Protein AF-X1C5A9-F1 (afdb_monomer_lite)

Foldseek 3Di:
DLLVQLVVLVVCLVVQCPDPDPVSNLVSLVSLVVSLVSLVVVCVVPVPPVSSVVSNVVSVVVPVVDDNDDPPPDPPPPPPDDDDDDDDDDDDDDDDDDDDDDDDDDDDDDPPDDDDPPPPPDQDAWDKDWPDWDWDADQVFTEIETEMATDDDDDPSNVVVVVVVVVVVQQPDADGPRDRHGLKYKYFYDNDPCLVPVVPSSGQKMWIHHNPDPDIDIDGNVVVVVCPPPDQDCDPNDGPVRLVVLVVQLVVQLVVLLVVLCVVCVPPVVSSVVSSVVSSVVSLVVSCVVVVHDSVSSD

Sequence (299 aa):
SLFNEAKTIYDQFKSDINSEDLNKKNKAIFSLYQAYDTLKKATKLNPEHKRANELFEKLSRLLETEPRPKRIEEPKTEKVAKEDVKKVEEQKVIKPKELIKTYTEPEGEKPTASPKPTVEQEKVMPEYSVLNEELYDAPVKTQVTLNVLVSGEISEPGLRALLNQLYSAVKARRGFKYHDSPTNIYIYAFTSKERAESGMGQWIAMLQKSYDDVKPTISINERQIAQLGAKPEEQFGLSEEKRKEIWKELVLIEDRAMEEALEQYPEEFEKQVEMERRLIDEYQNKLARKYELTREQLQ

Secondary structure (DSSP, 8-state):
-HHHHHHHHHHHHHHHTT-S-HHHHHHHHHHHHHHHHHHHHHHHH-TT-HHHHHHHHHHHHHHHHSPPPP------------------------PPPP---------------PPPP------PPPEEEEEEEEEEEETTEEEEEEEEEEESS--HHHHHHHHHHHHHHHHT----SS-SS-SEEEEEEESSHHHHHTSS---SEEEEE-TT-SS-EEEE-HHHHHHTTPPPP-BTTB-HHHHHHHHHHHHHHHHHHHHHHHHH-TT-HHHHHHHHHHHHHHHHHHHHHHTT--TGGG-

pLDDT: mean 82.81, std 19.65, range [34.59, 98.75]

Organism: NCBI:txid412755

Radius of gyration: 28.5 Å; chains: 1; bounding box: 48×67×88 Å

Structure (mmCIF, N/CA/C/O backbone):
data_AF-X1C5A9-F1
#
_entry.id   AF-X1C5A9-F1
#
loop_
_atom_site.group_PDB
_atom_site.id
_atom_site.type_symbol
_atom_site.label_atom_id
_atom_site.label_alt_id
_atom_site.label_comp_id
_atom_site.label_asym_id
_atom_site.label_entity_id
_atom_site.label_seq_id
_atom_site.pdbx_PDB_ins_code
_atom_site.Cartn_x
_atom_site.Cartn_y
_atom_site.Cartn_z
_atom_site.occupancy
_atom_site.B_iso_or_equiv
_atom_site.auth_seq_id
_atom_site.auth_comp_id
_atom_site.auth_asym_id
_atom_site.auth_atom_id
_atom_site.pdbx_PDB_model_num
ATOM 1 N N . SER A 1 1 ? 3.976 32.205 -11.518 1.00 80.69 1 SER A N 1
ATOM 2 C CA . SER A 1 1 ? 4.190 32.170 -10.060 1.00 80.69 1 SER A CA 1
ATOM 3 C C . SER A 1 1 ? 4.742 30.820 -9.609 1.00 80.69 1 SER A C 1
ATOM 5 O O . SER A 1 1 ? 5.921 30.759 -9.291 1.00 80.69 1 SER A O 1
ATOM 7 N N . LEU A 1 2 ? 3.974 29.727 -9.744 1.00 74.38 2 LEU A N 1
ATOM 8 C CA . LEU A 1 2 ? 4.323 28.367 -9.278 1.00 74.38 2 LEU A CA 1
ATOM 9 C C . LEU A 1 2 ? 5.711 27.849 -9.713 1.00 74.38 2 LEU A C 1
ATOM 11 O O . LEU A 1 2 ? 6.415 27.227 -8.929 1.00 74.38 2 LEU A O 1
ATOM 15 N N . PHE A 1 3 ? 6.146 28.135 -10.949 1.00 78.56 3 PHE A N 1
ATOM 16 C CA . PHE A 1 3 ? 7.489 27.751 -11.409 1.00 78.56 3 PHE A CA 1
ATOM 17 C C . PHE A 1 3 ? 8.613 28.414 -10.596 1.00 78.56 3 PHE A C 1
ATOM 19 O O . PHE A 1 3 ? 9.595 27.758 -10.262 1.00 78.56 3 PHE A O 1
ATOM 26 N N . ASN A 1 4 ? 8.482 29.706 -10.278 1.00 81.69 4 ASN A N 1
ATOM 27 C CA . ASN A 1 4 ? 9.504 30.427 -9.517 1.00 81.69 4 ASN A CA 1
ATOM 28 C C . ASN A 1 4 ? 9.545 29.940 -8.069 1.00 81.69 4 ASN A C 1
ATOM 30 O O . ASN A 1 4 ? 10.627 29.775 -7.525 1.00 81.69 4 ASN A O 1
ATOM 34 N N . GLU A 1 5 ? 8.384 29.655 -7.481 1.00 82.12 5 GLU A N 1
ATOM 35 C CA . GLU A 1 5 ? 8.266 29.070 -6.145 1.00 82.12 5 GLU A CA 1
ATOM 36 C C . GLU A 1 5 ? 8.958 27.702 -6.066 1.00 82.12 5 GLU A C 1
ATOM 38 O O . GLU A 1 5 ? 9.864 27.509 -5.258 1.00 82.12 5 GLU A O 1
ATOM 43 N N . ALA A 1 6 ? 8.628 26.784 -6.981 1.00 77.50 6 ALA A N 1
ATOM 44 C CA . ALA A 1 6 ? 9.249 25.464 -7.022 1.00 77.50 6 ALA A CA 1
ATOM 45 C C . ALA A 1 6 ? 10.759 25.526 -7.304 1.00 77.50 6 ALA A C 1
ATOM 47 O O . ALA A 1 6 ? 11.529 24.740 -6.752 1.00 77.50 6 ALA A O 1
ATOM 48 N N . LYS A 1 7 ? 11.205 26.482 -8.129 1.00 84.12 7 LYS A N 1
ATOM 49 C CA . LYS A 1 7 ? 12.631 26.723 -8.368 1.00 84.12 7 LYS A CA 1
ATOM 50 C C . LYS A 1 7 ? 13.341 27.207 -7.100 1.00 84.12 7 LYS A C 1
ATOM 52 O O . LYS A 1 7 ? 14.404 26.685 -6.788 1.00 84.12 7 LYS A O 1
ATOM 57 N N . THR A 1 8 ? 12.759 28.152 -6.363 1.00 88.94 8 THR A N 1
ATOM 58 C CA . THR A 1 8 ? 13.317 28.633 -5.088 1.00 88.94 8 THR A CA 1
ATOM 59 C C . THR A 1 8 ? 13.459 27.490 -4.087 1.00 88.94 8 THR A C 1
ATOM 61 O O . THR A 1 8 ? 14.515 27.340 -3.477 1.00 88.94 8 THR A O 1
ATOM 64 N N . ILE A 1 9 ? 12.437 26.637 -3.968 1.00 83.50 9 ILE A N 1
ATOM 65 C CA . ILE A 1 9 ? 12.486 25.465 -3.087 1.00 83.50 9 ILE A CA 1
ATOM 66 C C . ILE A 1 9 ? 13.590 24.490 -3.522 1.00 83.50 9 ILE A C 1
ATOM 68 O O . ILE A 1 9 ? 14.343 23.992 -2.688 1.00 83.50 9 ILE A O 1
ATOM 72 N N . TYR A 1 10 ? 13.725 24.244 -4.826 1.00 83.12 10 TYR A N 1
ATOM 73 C CA . TYR A 1 10 ? 14.773 23.382 -5.369 1.00 83.12 10 TYR A CA 1
ATOM 74 C C . TYR A 1 10 ? 16.189 23.923 -5.119 1.00 83.12 10 TYR A C 1
ATOM 76 O O . TYR A 1 10 ? 17.093 23.168 -4.753 1.00 83.12 10 TYR A O 1
ATOM 84 N N . ASP A 1 11 ? 16.394 25.227 -5.298 1.00 86.44 11 ASP A N 1
ATOM 85 C CA . ASP A 1 11 ? 17.685 25.867 -5.048 1.00 86.44 11 ASP A CA 1
ATOM 86 C C . ASP A 1 11 ? 18.029 25.836 -3.542 1.00 86.44 11 ASP A C 1
ATOM 88 O O . ASP A 1 11 ? 19.172 25.545 -3.184 1.00 86.44 11 ASP A O 1
ATOM 92 N N . GLN A 1 12 ? 17.036 26.010 -2.658 1.00 87.69 12 GLN A N 1
ATOM 93 C CA . GLN A 1 12 ? 17.204 25.848 -1.209 1.00 87.69 12 GLN A CA 1
ATOM 94 C C . GLN A 1 12 ? 17.544 24.399 -0.825 1.00 87.69 12 GLN A C 1
ATOM 96 O O . GLN A 1 12 ? 18.472 24.163 -0.051 1.00 87.69 12 GLN A O 1
ATOM 101 N N . PHE A 1 13 ? 16.854 23.416 -1.416 1.00 88.50 13 PHE A N 1
ATOM 102 C CA . PHE A 1 13 ? 17.126 21.993 -1.197 1.00 88.50 13 PHE A CA 1
ATOM 103 C C . PHE A 1 13 ? 18.589 21.636 -1.483 1.00 88.50 13 PHE A C 1
ATOM 105 O O . PHE A 1 13 ? 19.217 20.947 -0.684 1.00 88.50 13 PHE A O 1
ATOM 112 N N . LYS A 1 14 ? 19.167 22.142 -2.580 1.00 86.31 14 LYS A N 1
ATOM 113 C CA . LYS A 1 14 ? 20.576 21.881 -2.925 1.00 86.31 14 LYS A CA 1
ATOM 114 C C . LYS A 1 14 ? 21.566 22.368 -1.872 1.00 86.31 14 LYS A C 1
ATOM 116 O O . LYS A 1 14 ? 22.604 21.738 -1.682 1.00 86.31 14 LYS A O 1
ATOM 121 N N . SER A 1 15 ? 21.270 23.496 -1.231 1.00 87.81 15 SER A N 1
ATOM 122 C CA . SER A 1 15 ? 22.082 24.012 -0.128 1.00 87.81 15 SER A CA 1
ATOM 123 C C . SER A 1 15 ? 21.952 23.116 1.106 1.00 87.81 15 SER A C 1
ATOM 125 O O . SER A 1 15 ? 22.940 22.818 1.773 1.00 87.81 15 SER A O 1
ATOM 127 N N . ASP A 1 16 ? 20.738 22.654 1.397 1.00 87.69 16 ASP A N 1
ATOM 128 C CA . ASP A 1 16 ? 20.417 22.022 2.674 1.00 87.69 16 ASP A CA 1
ATOM 129 C C . ASP A 1 16 ? 20.619 20.499 2.700 1.00 87.69 16 ASP A C 1
ATOM 131 O O . ASP A 1 16 ? 20.862 19.946 3.770 1.00 87.69 16 ASP A O 1
ATOM 135 N N . ILE A 1 17 ? 20.596 19.815 1.551 1.00 86.06 17 ILE A N 1
ATOM 136 C CA . ILE A 1 17 ? 20.788 18.354 1.469 1.00 86.06 17 ILE A CA 1
ATOM 137 C C . ILE A 1 17 ? 22.190 17.904 1.912 1.00 86.06 17 ILE A C 1
ATOM 139 O O . ILE A 1 17 ? 22.358 16.782 2.388 1.00 86.06 17 ILE A O 1
ATOM 143 N N . ASN A 1 18 ? 23.178 18.799 1.801 1.00 83.62 18 ASN A N 1
ATOM 144 C CA . ASN A 1 18 ? 24.556 18.587 2.253 1.00 83.62 18 ASN A CA 1
ATOM 145 C C . ASN A 1 18 ? 24.774 18.999 3.718 1.00 83.62 18 ASN A C 1
ATOM 147 O O . ASN A 1 18 ? 25.909 19.011 4.190 1.00 83.62 18 ASN A O 1
ATOM 151 N N . SER A 1 19 ? 23.718 19.387 4.438 1.00 85.31 19 SER A N 1
ATOM 152 C CA . SER A 1 19 ? 23.832 19.715 5.854 1.00 85.31 19 SER A CA 1
ATOM 153 C C . SER A 1 19 ? 24.083 18.457 6.687 1.00 85.31 19 SER A C 1
ATOM 155 O O . SER A 1 19 ? 23.412 17.443 6.507 1.00 85.31 19 SER A O 1
ATOM 157 N N . GLU A 1 20 ? 25.014 18.546 7.642 1.00 86.06 20 GLU A N 1
ATOM 158 C CA . GLU A 1 20 ? 25.218 17.513 8.670 1.00 86.06 20 GLU A CA 1
ATOM 159 C C . GLU A 1 20 ? 24.044 17.438 9.667 1.00 86.06 20 GLU A C 1
ATOM 161 O O . GLU A 1 20 ? 23.873 16.435 10.358 1.00 86.06 20 GLU A O 1
ATOM 166 N N . ASP A 1 21 ? 23.202 18.476 9.722 1.00 89.25 21 ASP A N 1
ATOM 167 C CA . ASP A 1 21 ? 21.993 18.496 10.539 1.00 89.25 21 ASP A CA 1
ATOM 168 C C . ASP A 1 21 ? 20.883 17.665 9.873 1.00 89.25 21 ASP A C 1
ATOM 170 O O . ASP A 1 21 ? 20.285 18.054 8.863 1.00 89.25 21 ASP A O 1
ATOM 174 N N . LEU A 1 22 ? 20.578 16.516 10.480 1.00 74.88 22 LEU A N 1
ATOM 175 C CA . LEU A 1 22 ? 19.562 15.583 10.001 1.00 74.88 22 LEU A CA 1
ATOM 176 C C . LEU A 1 22 ? 18.154 16.202 9.946 1.00 74.88 22 LEU A C 1
ATOM 178 O O . LEU A 1 22 ? 17.387 15.882 9.036 1.00 74.88 22 LEU A O 1
ATOM 182 N N . ASN A 1 23 ? 17.805 17.111 10.862 1.00 75.88 23 ASN A N 1
ATOM 183 C CA . ASN A 1 23 ? 16.512 17.801 10.829 1.00 75.88 23 ASN A CA 1
ATOM 184 C C . ASN A 1 23 ? 16.441 18.752 9.637 1.00 75.88 23 ASN A C 1
ATOM 186 O O . ASN A 1 23 ? 15.428 18.801 8.935 1.00 75.88 23 ASN A O 1
ATOM 190 N N . LYS A 1 24 ? 17.538 19.465 9.369 1.00 82.12 24 LYS A N 1
ATOM 191 C CA . LYS A 1 24 ? 17.650 20.346 8.207 1.00 82.12 24 LYS A CA 1
ATOM 192 C C . LYS A 1 24 ? 17.570 19.554 6.899 1.00 82.12 24 LYS A C 1
ATOM 194 O O . LYS A 1 24 ? 16.835 19.950 5.994 1.00 82.12 24 LYS A O 1
ATOM 199 N N . LYS A 1 25 ? 18.226 18.390 6.842 1.00 79.31 25 LYS A N 1
ATOM 200 C CA . LYS A 1 25 ? 18.154 17.456 5.711 1.00 79.31 25 LYS A CA 1
ATOM 201 C C . LYS A 1 25 ? 16.730 16.932 5.481 1.00 79.31 25 LYS A C 1
ATOM 203 O O . LYS A 1 25 ? 16.223 17.005 4.365 1.00 79.31 25 LYS A O 1
ATOM 208 N N . ASN A 1 26 ? 16.050 16.469 6.531 1.00 74.69 26 ASN A N 1
ATOM 209 C CA . ASN A 1 26 ? 14.673 15.970 6.438 1.00 74.69 26 ASN A CA 1
ATOM 210 C C . ASN A 1 26 ? 13.689 17.066 6.007 1.00 74.69 26 ASN A C 1
ATOM 212 O O . ASN A 1 26 ? 12.829 16.823 5.158 1.00 74.69 26 ASN A O 1
ATOM 216 N N . LYS A 1 27 ? 13.845 18.287 6.535 1.00 83.50 27 LYS A N 1
ATOM 217 C CA . LYS A 1 27 ? 13.054 19.451 6.120 1.00 83.50 27 LYS A CA 1
ATOM 218 C C . LYS A 1 27 ? 13.276 19.777 4.643 1.00 83.50 27 LYS A C 1
ATOM 220 O O . LYS A 1 27 ? 12.311 20.032 3.932 1.00 83.50 27 LYS A O 1
ATOM 225 N N . ALA A 1 28 ? 14.519 19.712 4.166 1.00 81.38 28 ALA A N 1
ATOM 226 C CA . ALA A 1 28 ? 14.837 19.920 2.757 1.00 81.38 28 ALA A CA 1
ATOM 227 C C . ALA A 1 28 ? 14.149 18.879 1.860 1.00 81.38 28 ALA A C 1
ATOM 229 O O . ALA A 1 28 ? 13.527 19.248 0.865 1.00 81.38 28 ALA A O 1
ATOM 230 N N . ILE A 1 29 ? 14.206 17.594 2.232 1.00 77.12 29 ILE A N 1
ATOM 231 C CA . ILE A 1 29 ? 13.535 16.516 1.493 1.00 77.12 29 ILE A CA 1
ATOM 232 C C . ILE A 1 29 ? 12.020 16.758 1.449 1.00 77.12 29 ILE A C 1
ATOM 234 O O . ILE A 1 29 ? 11.421 16.653 0.383 1.00 77.12 29 ILE A O 1
ATOM 238 N N . PHE A 1 30 ? 11.394 17.137 2.565 1.00 81.56 30 PHE A N 1
ATOM 239 C CA . PHE A 1 30 ? 9.961 17.447 2.591 1.00 81.56 30 PHE A CA 1
ATOM 240 C C . PHE A 1 30 ? 9.595 18.608 1.653 1.00 81.56 30 PHE A C 1
ATOM 242 O O . PHE A 1 30 ? 8.674 18.484 0.845 1.00 81.56 30 PHE A O 1
ATOM 249 N N . SER A 1 31 ? 10.367 19.698 1.679 1.00 81.94 31 SER A N 1
ATOM 250 C CA . SER A 1 31 ? 10.186 20.819 0.752 1.00 81.94 31 SER A CA 1
ATOM 251 C C . SER A 1 31 ? 10.341 20.381 -0.713 1.00 81.94 31 SER A C 1
ATOM 253 O O . SER A 1 31 ? 9.607 20.849 -1.582 1.00 81.94 31 SER A O 1
ATOM 255 N N . LEU A 1 32 ? 11.241 19.435 -1.006 1.00 81.75 32 LEU A N 1
ATOM 256 C CA . LEU A 1 32 ? 11.409 18.879 -2.352 1.00 81.75 32 LEU A CA 1
ATOM 257 C C . LEU A 1 32 ? 10.132 18.188 -2.859 1.00 81.75 32 LEU A C 1
ATOM 259 O O . LEU A 1 32 ? 9.745 18.395 -4.011 1.00 81.75 32 LEU A O 1
ATOM 263 N N . TYR A 1 33 ? 9.454 17.416 -2.001 1.00 79.75 33 TYR A N 1
ATOM 264 C CA . TYR A 1 33 ? 8.162 16.798 -2.324 1.00 79.75 33 TYR A CA 1
ATOM 265 C C . TYR A 1 33 ? 7.076 17.854 -2.585 1.00 79.75 33 TYR A C 1
ATOM 267 O O . TYR A 1 33 ? 6.339 17.741 -3.563 1.00 79.75 33 TYR A O 1
ATOM 275 N N . GLN A 1 34 ? 7.027 18.931 -1.795 1.00 81.50 34 GLN A N 1
ATOM 276 C CA . GLN A 1 34 ? 6.091 20.037 -2.036 1.00 81.50 34 GLN A CA 1
ATOM 277 C C . GLN A 1 34 ? 6.348 20.726 -3.386 1.00 81.50 34 GLN A C 1
ATOM 279 O O . GLN A 1 34 ? 5.416 20.970 -4.151 1.00 81.50 34 GLN A O 1
ATOM 284 N N . ALA A 1 35 ? 7.614 20.994 -3.723 1.00 80.06 35 ALA A N 1
ATOM 285 C CA . ALA A 1 35 ? 7.981 21.571 -5.016 1.00 80.06 35 ALA A CA 1
ATOM 286 C C . ALA A 1 35 ? 7.592 20.657 -6.186 1.00 80.06 35 ALA A C 1
ATOM 288 O O . ALA A 1 35 ? 7.125 21.142 -7.220 1.00 80.06 35 ALA A O 1
ATOM 289 N N . TYR A 1 36 ? 7.759 19.344 -6.013 1.00 82.06 36 TYR A N 1
ATOM 290 C CA . TYR A 1 36 ? 7.346 18.343 -6.988 1.00 82.06 36 TYR A CA 1
ATOM 291 C C . TYR A 1 36 ? 5.833 18.374 -7.233 1.00 82.06 36 TYR A C 1
ATOM 293 O O . TYR A 1 36 ? 5.411 18.470 -8.387 1.00 82.06 36 TYR A O 1
ATOM 301 N N . ASP A 1 37 ? 5.015 18.375 -6.178 1.00 80.12 37 ASP A N 1
ATOM 302 C CA . ASP A 1 37 ? 3.554 18.427 -6.302 1.00 80.12 37 ASP A CA 1
ATOM 303 C C . ASP A 1 37 ? 3.072 19.743 -6.925 1.00 80.12 37 ASP A C 1
ATOM 305 O O . ASP A 1 37 ? 2.191 19.747 -7.794 1.00 80.12 37 ASP A O 1
ATOM 309 N N . THR A 1 38 ? 3.694 20.863 -6.553 1.00 81.31 38 THR A N 1
ATOM 310 C CA . THR A 1 38 ? 3.426 22.175 -7.153 1.00 81.31 38 THR A CA 1
ATOM 311 C C . THR A 1 38 ? 3.750 22.190 -8.648 1.00 81.31 38 THR A C 1
ATOM 313 O O . THR A 1 38 ? 2.946 22.671 -9.455 1.00 81.31 38 THR A O 1
ATOM 316 N N . LEU A 1 39 ? 4.884 21.613 -9.059 1.00 78.25 39 LEU A N 1
ATOM 317 C CA . LEU A 1 39 ? 5.242 21.499 -10.475 1.00 78.25 39 LEU A CA 1
ATOM 318 C C . LEU A 1 39 ? 4.332 20.540 -11.227 1.00 78.25 39 LEU A C 1
ATOM 320 O O . LEU A 1 39 ? 3.930 20.869 -12.336 1.00 78.25 39 LEU A O 1
ATOM 324 N N . LYS A 1 40 ? 3.942 19.414 -10.626 1.00 80.88 40 LYS A N 1
ATOM 325 C CA . LYS A 1 40 ? 2.986 18.466 -11.211 1.00 80.88 40 LYS A CA 1
ATOM 326 C C . LYS A 1 40 ? 1.651 19.140 -11.537 1.00 80.88 40 LYS A C 1
ATOM 328 O O . LYS A 1 40 ? 1.080 18.920 -12.604 1.00 80.88 40 LYS A O 1
ATOM 333 N N . LYS A 1 41 ? 1.154 19.993 -10.633 1.00 79.12 41 LYS A N 1
ATOM 334 C CA . LYS A 1 41 ? -0.043 20.813 -10.877 1.00 79.12 41 LYS A CA 1
ATOM 335 C C . LYS A 1 41 ? 0.198 21.816 -12.011 1.00 79.12 41 LYS A C 1
ATOM 337 O O . LYS A 1 41 ? -0.640 21.944 -12.900 1.00 79.12 41 LYS A O 1
ATOM 342 N N . ALA A 1 42 ? 1.350 22.488 -12.019 1.00 74.94 42 ALA A N 1
ATOM 343 C CA . ALA A 1 42 ? 1.686 23.482 -13.038 1.00 74.94 42 ALA A CA 1
ATOM 344 C C . ALA A 1 42 ? 1.850 22.885 -14.451 1.00 74.94 42 ALA A C 1
ATOM 346 O O . ALA A 1 42 ? 1.351 23.469 -15.411 1.00 74.94 42 ALA A O 1
ATOM 347 N N . THR A 1 43 ? 2.499 21.726 -14.595 1.00 77.56 43 THR A N 1
ATOM 348 C CA . THR A 1 43 ? 2.690 21.049 -15.892 1.00 77.56 43 THR A CA 1
ATOM 349 C C . THR A 1 43 ? 1.383 20.478 -16.433 1.00 77.56 43 THR A C 1
ATOM 351 O O . THR A 1 43 ? 1.161 20.507 -17.640 1.00 77.56 43 THR A O 1
ATOM 354 N N . LYS A 1 44 ? 0.459 20.057 -15.556 1.00 81.31 44 LYS A N 1
ATOM 355 C CA . LYS A 1 44 ? -0.911 19.694 -15.952 1.00 81.31 44 LYS A CA 1
ATOM 356 C C . LYS A 1 44 ? -1.689 20.887 -16.521 1.00 81.31 44 LYS A C 1
ATOM 358 O O . LYS A 1 44 ? -2.473 20.711 -17.447 1.00 81.31 44 LYS A O 1
ATOM 363 N N . LEU A 1 45 ? -1.483 22.087 -15.974 1.00 75.94 45 LEU A N 1
ATOM 364 C CA . LEU A 1 45 ? -2.145 23.315 -16.432 1.00 75.94 45 LEU A CA 1
ATOM 365 C C . LEU A 1 45 ? -1.521 23.890 -17.711 1.00 75.94 45 LEU A C 1
ATOM 367 O O . LEU A 1 45 ? -2.222 24.521 -18.497 1.00 75.94 45 LEU A O 1
ATOM 371 N N . ASN A 1 46 ? -0.217 23.695 -17.923 1.00 81.94 46 ASN A N 1
ATOM 372 C CA . ASN A 1 46 ? 0.481 24.154 -19.121 1.00 81.94 46 ASN A CA 1
ATOM 373 C C . ASN A 1 46 ? 1.570 23.154 -19.562 1.00 81.94 46 ASN A C 1
ATOM 375 O O . ASN A 1 46 ? 2.742 23.320 -19.200 1.00 81.94 46 ASN A O 1
ATOM 379 N N . PRO A 1 47 ? 1.200 22.139 -20.365 1.00 82.75 47 PRO A N 1
ATOM 380 C CA . PRO A 1 47 ? 2.120 21.091 -20.813 1.00 82.75 47 PRO A CA 1
ATOM 381 C C . PRO A 1 47 ? 3.277 21.602 -21.681 1.00 82.75 47 PRO A C 1
ATOM 383 O O . PRO A 1 47 ? 4.345 20.997 -21.692 1.00 82.75 47 PRO A O 1
ATOM 386 N N . GLU A 1 48 ? 3.106 22.735 -22.366 1.00 86.81 48 GLU A N 1
ATOM 387 C CA . GLU A 1 48 ? 4.116 23.328 -23.258 1.00 86.81 48 GLU A CA 1
ATOM 388 C C . GLU A 1 48 ? 5.180 24.145 -22.504 1.00 86.81 48 GLU A C 1
ATOM 390 O O . GLU A 1 48 ? 6.133 24.666 -23.092 1.00 86.81 48 GLU A O 1
ATOM 395 N N . HIS A 1 49 ? 5.063 24.274 -21.177 1.00 84.06 49 HIS A N 1
ATOM 396 C CA . HIS A 1 49 ? 6.002 25.052 -20.378 1.00 84.06 49 HIS A CA 1
ATOM 397 C C . HIS A 1 49 ? 7.334 24.303 -20.177 1.00 84.06 49 HIS A C 1
ATOM 399 O O . HIS A 1 49 ? 7.639 23.791 -19.096 1.00 84.06 49 HIS A O 1
ATOM 405 N N . LYS A 1 50 ? 8.184 24.307 -21.213 1.00 84.69 50 LYS A N 1
ATOM 406 C CA . LYS A 1 50 ? 9.465 23.577 -21.308 1.00 84.69 50 LYS A CA 1
ATOM 407 C C . LYS A 1 50 ? 10.316 23.604 -20.031 1.00 84.69 50 LYS A C 1
ATOM 409 O O . LYS A 1 50 ? 10.763 22.563 -19.564 1.00 84.69 50 LYS A O 1
ATOM 414 N N . ARG A 1 51 ? 10.491 24.779 -19.413 1.00 80.62 51 ARG A N 1
ATOM 415 C CA . ARG A 1 51 ? 11.294 24.928 -18.181 1.00 80.62 51 ARG A CA 1
ATOM 416 C C . ARG A 1 51 ? 10.692 24.212 -16.967 1.00 80.62 51 ARG A C 1
ATOM 418 O O . ARG A 1 51 ? 11.438 23.749 -16.113 1.00 80.62 51 ARG A O 1
ATOM 425 N N . ALA A 1 52 ? 9.364 24.138 -16.880 1.00 73.56 52 ALA A N 1
ATOM 426 C CA . ALA A 1 52 ? 8.676 23.465 -15.779 1.00 73.56 52 ALA A CA 1
ATOM 427 C C . ALA A 1 52 ? 8.788 21.947 -15.936 1.00 73.56 52 ALA A C 1
ATOM 429 O O . ALA A 1 52 ? 9.099 21.271 -14.962 1.00 73.56 52 ALA A O 1
ATOM 430 N N . ASN A 1 53 ? 8.656 21.439 -17.165 1.00 76.19 53 ASN A N 1
ATOM 431 C CA . ASN A 1 53 ? 8.874 20.025 -17.474 1.00 76.19 53 ASN A CA 1
ATOM 432 C C . ASN A 1 53 ? 10.319 19.598 -17.182 1.00 76.19 53 ASN A C 1
ATOM 434 O O . ASN A 1 53 ? 10.542 18.594 -16.518 1.00 76.19 53 ASN A O 1
ATOM 438 N N . GLU A 1 54 ? 11.312 20.392 -17.596 1.00 84.94 54 GLU A N 1
ATOM 439 C CA . GLU A 1 54 ? 12.723 20.111 -17.291 1.00 84.94 54 GLU A CA 1
ATOM 440 C C . GLU A 1 54 ? 13.007 20.077 -15.780 1.00 84.94 54 GLU A C 1
ATOM 442 O O . GLU A 1 54 ? 13.801 19.257 -15.317 1.00 84.94 54 GLU A O 1
ATOM 447 N N . LEU A 1 55 ? 12.385 20.970 -15.001 1.00 80.06 55 LEU A N 1
ATOM 448 C CA . LEU A 1 55 ? 12.532 20.986 -13.545 1.00 80.06 55 LEU A CA 1
ATOM 449 C C . LEU A 1 55 ? 11.801 19.802 -12.892 1.00 80.06 55 LEU A C 1
ATOM 451 O O . LEU A 1 55 ? 12.358 19.172 -11.999 1.00 80.06 55 LEU A O 1
ATOM 455 N N . PHE A 1 56 ? 10.607 19.458 -13.374 1.00 77.75 56 PHE A N 1
ATOM 456 C CA . PHE A 1 56 ? 9.832 18.303 -12.920 1.00 77.75 56 PHE A CA 1
ATOM 457 C C . PHE A 1 56 ? 10.579 16.978 -13.139 1.00 77.75 56 PHE A C 1
ATOM 459 O O . PHE A 1 56 ? 10.673 16.165 -12.222 1.00 77.75 56 PHE A O 1
ATOM 466 N N . GLU A 1 57 ? 11.190 16.784 -14.309 1.00 82.44 57 GLU A N 1
ATOM 467 C CA . GLU A 1 57 ? 12.021 15.608 -14.605 1.00 82.44 57 GLU A CA 1
ATOM 468 C C . GLU A 1 57 ? 13.247 15.520 -13.684 1.00 82.44 57 GLU A C 1
ATOM 470 O O . GLU A 1 57 ? 13.581 14.450 -13.174 1.00 82.44 57 GLU A O 1
ATOM 475 N N . LYS A 1 58 ? 13.906 16.654 -13.408 1.00 83.69 58 LYS A N 1
ATOM 476 C CA . LYS A 1 58 ? 15.035 16.702 -12.463 1.00 83.69 58 LYS A CA 1
ATOM 477 C C . LYS A 1 58 ? 14.612 16.323 -11.046 1.00 83.69 58 LYS A C 1
ATOM 479 O O . LYS A 1 58 ? 15.318 15.554 -10.399 1.00 83.69 58 LYS A O 1
ATOM 484 N N . LEU A 1 59 ? 13.475 16.842 -10.580 1.00 78.12 59 LEU A N 1
ATOM 485 C CA . LEU A 1 59 ? 12.928 16.504 -9.266 1.00 78.12 59 LEU A CA 1
ATOM 486 C C . LEU A 1 59 ? 12.514 15.036 -9.182 1.00 78.12 59 LEU A C 1
ATOM 488 O O . LEU A 1 59 ? 12.830 14.389 -8.192 1.00 78.12 59 LEU A O 1
ATOM 492 N N . SER A 1 60 ? 11.879 14.499 -10.227 1.00 78.25 60 SER A N 1
ATOM 493 C CA . SER A 1 60 ? 11.484 13.085 -10.293 1.00 78.25 60 SER A CA 1
ATOM 494 C C . SER A 1 60 ? 12.683 12.167 -10.053 1.00 78.25 60 SER A C 1
ATOM 496 O O . SER A 1 60 ? 12.638 11.319 -9.170 1.00 78.25 60 SER A O 1
ATOM 498 N N . ARG A 1 61 ? 13.795 12.407 -10.762 1.00 84.25 61 ARG A N 1
ATOM 499 C CA . ARG A 1 61 ? 15.030 11.618 -10.611 1.00 84.25 61 ARG A CA 1
ATOM 500 C C . ARG A 1 61 ? 15.657 11.739 -9.223 1.00 84.25 61 ARG A C 1
ATOM 502 O O . ARG A 1 61 ? 16.183 10.761 -8.711 1.00 84.25 61 ARG A O 1
ATOM 509 N N . LEU A 1 62 ? 15.612 12.925 -8.614 1.00 80.81 62 LEU A N 1
ATOM 510 C CA . LEU A 1 62 ? 16.120 13.125 -7.251 1.00 80.81 62 LEU A CA 1
ATOM 511 C C . LEU A 1 62 ? 15.283 12.374 -6.211 1.00 80.81 62 LEU A C 1
ATOM 513 O O . LEU A 1 62 ? 15.833 11.783 -5.286 1.00 80.81 62 LEU A O 1
ATOM 517 N N . LEU A 1 63 ? 13.960 12.365 -6.375 1.00 80.38 63 LEU A N 1
ATOM 518 C CA . LEU A 1 63 ? 13.050 11.655 -5.478 1.00 80.38 63 LEU A CA 1
ATOM 519 C C . LEU A 1 63 ? 13.126 10.129 -5.630 1.00 80.38 63 LEU A C 1
ATOM 521 O O . LEU A 1 63 ? 12.784 9.418 -4.693 1.00 80.38 63 LEU A O 1
ATOM 525 N N . GLU A 1 64 ? 13.592 9.617 -6.771 1.00 80.81 64 GLU A N 1
ATOM 526 C CA . GLU A 1 64 ? 13.878 8.186 -6.948 1.00 80.81 64 GLU A CA 1
ATOM 527 C C . GLU A 1 64 ? 15.100 7.728 -6.138 1.00 80.81 64 GLU A C 1
ATOM 529 O O . GLU A 1 64 ? 15.153 6.574 -5.713 1.00 80.81 64 GLU A O 1
ATOM 534 N N . THR A 1 65 ? 16.072 8.617 -5.903 1.00 80.12 65 THR A N 1
ATOM 535 C CA . THR A 1 65 ? 17.297 8.301 -5.149 1.00 80.12 65 THR A CA 1
ATOM 536 C C . THR A 1 65 ? 17.185 8.556 -3.648 1.00 80.12 65 THR A C 1
ATOM 538 O O . THR A 1 65 ? 17.949 7.981 -2.876 1.00 80.12 65 THR A O 1
ATOM 541 N N . GLU A 1 66 ? 16.246 9.404 -3.221 1.00 76.00 66 GLU A N 1
ATOM 542 C CA . GLU A 1 66 ? 16.087 9.789 -1.817 1.00 76.00 66 GLU A CA 1
ATOM 543 C C . GLU A 1 66 ? 14.925 9.024 -1.159 1.00 76.00 66 GLU A C 1
ATOM 545 O O . GLU A 1 66 ? 13.792 9.066 -1.652 1.00 76.00 66 GLU A O 1
ATOM 550 N N . PRO A 1 67 ? 15.147 8.338 -0.021 1.00 69.88 67 PRO A N 1
ATOM 551 C CA . PRO A 1 67 ? 14.070 7.651 0.677 1.00 69.88 67 PRO A CA 1
ATOM 552 C C . PRO A 1 67 ? 13.002 8.657 1.118 1.00 69.88 67 PRO A C 1
ATOM 554 O O . PRO A 1 67 ? 13.316 9.723 1.653 1.00 69.88 67 PRO A O 1
ATOM 557 N N . ARG A 1 68 ? 11.720 8.306 0.931 1.00 68.75 68 ARG A N 1
ATOM 558 C CA . ARG A 1 68 ? 10.611 9.102 1.478 1.00 68.75 68 ARG A CA 1
ATOM 559 C C . ARG A 1 68 ? 10.851 9.313 2.974 1.00 68.75 68 ARG A C 1
ATOM 561 O O . ARG A 1 68 ? 11.042 8.319 3.685 1.00 68.75 68 ARG A O 1
ATOM 568 N N . PRO A 1 69 ? 10.837 10.565 3.464 1.00 60.44 69 PRO A N 1
ATOM 569 C CA . PRO A 1 69 ? 11.014 10.811 4.878 1.00 60.44 69 PRO A CA 1
ATOM 570 C C . PRO A 1 69 ? 9.874 10.100 5.604 1.00 60.44 69 PRO A C 1
ATOM 572 O O . PRO A 1 69 ? 8.698 10.281 5.280 1.00 60.44 69 PRO A O 1
ATOM 575 N N . LYS A 1 70 ? 10.223 9.240 6.565 1.00 53.97 70 LYS A N 1
ATOM 576 C CA . LYS A 1 70 ? 9.227 8.714 7.498 1.00 53.97 70 LYS A CA 1
ATOM 577 C C . LYS A 1 70 ? 8.643 9.922 8.219 1.00 53.97 70 LYS A C 1
ATOM 579 O O . LYS A 1 70 ? 9.412 10.785 8.641 1.00 53.97 70 LYS A O 1
ATOM 584 N N . ARG A 1 71 ? 7.312 9.999 8.317 1.00 49.28 71 ARG A N 1
ATOM 585 C CA . ARG A 1 71 ? 6.619 11.049 9.075 1.00 49.28 71 ARG A CA 1
ATOM 586 C C . ARG A 1 71 ? 7.294 11.135 10.443 1.00 49.28 71 ARG A C 1
ATOM 588 O O . ARG A 1 71 ? 7.242 10.175 11.206 1.00 49.28 71 ARG A O 1
ATOM 595 N N . ILE A 1 72 ? 8.012 12.228 10.691 1.00 47.84 72 ILE A N 1
ATOM 596 C CA . ILE A 1 72 ? 8.627 12.470 11.990 1.00 47.84 72 ILE A CA 1
ATOM 597 C C . ILE A 1 72 ? 7.446 12.788 12.893 1.00 47.84 72 ILE A C 1
ATOM 599 O O . ILE A 1 72 ? 6.808 13.826 12.726 1.00 47.84 72 ILE A O 1
ATOM 603 N N . GLU A 1 73 ? 7.088 11.855 13.770 1.00 42.53 73 GLU A N 1
ATOM 604 C CA . GLU A 1 73 ? 6.197 12.175 14.875 1.00 42.53 73 GLU A CA 1
ATOM 605 C C . GLU A 1 73 ? 6.899 13.267 15.676 1.00 42.53 73 GLU A C 1
ATOM 607 O O . GLU A 1 73 ? 7.975 13.044 16.235 1.00 42.53 73 GLU A O 1
ATOM 612 N N . GLU A 1 74 ? 6.351 14.482 15.637 1.00 42.19 74 GLU A N 1
ATOM 613 C CA . GLU A 1 74 ? 6.866 15.573 16.450 1.00 42.19 74 GLU A CA 1
ATOM 614 C C . GLU A 1 74 ? 6.929 15.085 17.902 1.00 42.19 74 GLU A C 1
ATOM 616 O O . GLU A 1 74 ? 5.964 14.469 18.375 1.00 42.19 74 GLU A O 1
ATOM 621 N N . PRO A 1 75 ? 8.048 15.311 18.615 1.00 37.06 75 PRO A N 1
ATOM 622 C CA . PRO A 1 75 ? 8.134 14.937 20.013 1.00 37.06 75 PRO A CA 1
ATOM 623 C C . PRO A 1 75 ? 6.964 15.599 20.732 1.00 37.06 75 PRO A C 1
ATOM 625 O O . PRO A 1 75 ? 6.854 16.827 20.744 1.00 37.06 75 PRO A O 1
ATOM 628 N N . LYS A 1 76 ? 6.064 14.773 21.284 1.00 38.06 76 LYS A N 1
ATOM 629 C CA . LYS A 1 76 ? 4.955 15.237 22.116 1.00 38.06 76 LYS A CA 1
ATOM 630 C C . LYS A 1 76 ? 5.572 16.146 23.168 1.00 38.06 76 LYS A C 1
ATOM 632 O O . LYS A 1 76 ? 6.332 15.683 24.014 1.00 38.06 76 LYS A O 1
ATOM 637 N N . THR A 1 77 ? 5.308 17.444 23.066 1.00 36.41 77 THR A N 1
ATOM 638 C CA . THR A 1 77 ? 5.758 18.408 24.059 1.00 36.41 77 THR A CA 1
ATOM 639 C C . THR A 1 77 ? 5.044 18.055 25.352 1.00 36.41 77 THR A C 1
ATOM 641 O O . THR A 1 77 ? 3.848 18.291 25.520 1.00 36.41 77 THR A O 1
ATOM 644 N N . GLU A 1 78 ? 5.779 17.398 26.242 1.00 36.72 78 GLU A N 1
ATOM 645 C CA . GLU A 1 78 ? 5.357 17.115 27.599 1.00 36.72 78 GLU A CA 1
ATOM 646 C C . GLU A 1 78 ? 5.112 18.474 28.260 1.00 36.72 78 GLU A C 1
ATOM 648 O O . GLU A 1 78 ? 6.036 19.247 28.527 1.00 36.72 78 GLU A O 1
ATOM 653 N N . LYS A 1 79 ? 3.833 18.838 28.410 1.00 40.72 79 LYS A N 1
ATOM 654 C CA . LYS A 1 79 ? 3.433 20.040 29.137 1.00 40.72 79 LYS A CA 1
ATOM 655 C C . LYS A 1 79 ? 3.913 19.871 30.574 1.00 40.72 79 LYS A C 1
ATOM 657 O O . LYS A 1 79 ? 3.262 19.203 31.370 1.00 40.72 79 LYS A O 1
ATOM 662 N N . VAL A 1 80 ? 5.044 20.490 30.901 1.00 37.69 80 VAL A N 1
ATOM 663 C CA . VAL A 1 80 ? 5.507 20.652 32.279 1.00 37.69 80 VAL A CA 1
ATOM 664 C C . VAL A 1 80 ? 4.485 21.529 32.997 1.00 37.69 80 VAL A C 1
ATOM 666 O O . VAL A 1 80 ? 4.472 22.754 32.852 1.00 37.69 80 VAL A O 1
ATOM 669 N N . ALA A 1 81 ? 3.590 20.885 33.743 1.00 37.69 81 ALA A N 1
ATOM 670 C CA . ALA A 1 81 ? 2.735 21.545 34.707 1.00 37.69 81 ALA A CA 1
ATOM 671 C C . ALA A 1 81 ? 3.629 22.137 35.804 1.00 37.69 81 ALA A C 1
ATOM 673 O O . ALA A 1 81 ? 4.326 21.421 36.522 1.00 37.69 81 ALA A O 1
ATOM 674 N N . LYS A 1 82 ? 3.638 23.466 35.909 1.00 39.25 82 LYS A N 1
ATOM 675 C CA . LYS A 1 82 ? 4.108 24.148 37.113 1.00 39.25 82 LYS A CA 1
ATOM 676 C C . LYS A 1 82 ? 2.987 24.032 38.141 1.00 39.25 82 LYS A C 1
ATOM 678 O O . LYS A 1 82 ? 1.994 24.741 38.021 1.00 39.25 82 LYS A O 1
ATOM 683 N N . GLU A 1 83 ? 3.138 23.125 39.100 1.00 40.62 83 GLU A N 1
ATOM 684 C CA . GLU A 1 83 ? 2.302 23.093 40.298 1.00 40.62 83 GLU A CA 1
ATOM 685 C C . GLU A 1 83 ? 2.968 23.858 41.441 1.00 40.62 83 GLU A C 1
ATOM 687 O O . GLU A 1 83 ? 4.166 23.737 41.714 1.00 40.62 83 GLU A O 1
ATOM 692 N N . ASP A 1 84 ? 2.140 24.682 42.074 1.00 40.88 84 ASP A N 1
ATOM 693 C CA . ASP A 1 84 ? 2.455 25.545 43.193 1.00 40.88 84 ASP A CA 1
ATOM 694 C C . ASP A 1 84 ? 2.806 24.752 44.455 1.00 40.88 84 ASP A C 1
ATOM 696 O O . ASP A 1 84 ? 2.091 23.864 44.919 1.00 40.88 84 ASP A O 1
ATOM 700 N N . VAL A 1 85 ? 3.910 25.157 45.074 1.00 43.81 85 VAL A N 1
ATOM 701 C CA . VAL A 1 85 ? 4.347 24.696 46.388 1.00 43.81 85 VAL A CA 1
ATOM 702 C C . VAL A 1 85 ? 3.449 25.302 47.469 1.00 43.81 85 VAL A C 1
ATOM 704 O O . VAL A 1 85 ? 3.522 26.506 47.725 1.00 43.81 85 VAL A O 1
ATOM 707 N N . LYS A 1 86 ? 2.692 24.471 48.201 1.00 41.62 86 LYS A N 1
ATOM 708 C CA . LYS A 1 86 ? 2.292 24.782 49.587 1.00 41.62 86 LYS A CA 1
ATOM 709 C C . LYS A 1 86 ? 1.970 23.547 50.449 1.00 41.62 86 LYS A C 1
ATOM 711 O O . LYS A 1 86 ? 0.922 22.937 50.329 1.00 41.62 86 LYS A O 1
ATOM 716 N N . LYS A 1 87 ? 2.900 23.319 51.385 1.00 37.28 87 LYS A N 1
ATOM 717 C CA . LYS A 1 87 ? 2.803 22.831 52.779 1.00 37.28 87 LYS A CA 1
ATOM 718 C C . LYS A 1 87 ? 2.097 21.502 53.145 1.00 37.28 87 LYS A C 1
ATOM 720 O O . LYS A 1 87 ? 0.882 21.428 53.173 1.00 37.28 87 LYS A O 1
ATOM 725 N N . VAL A 1 88 ? 2.951 20.610 53.681 1.00 37.16 88 VAL A N 1
ATOM 726 C CA . VAL A 1 88 ? 2.924 19.943 55.011 1.00 37.16 88 VAL A CA 1
ATOM 727 C C . VAL A 1 88 ? 1.713 19.070 55.358 1.00 37.16 88 VAL A C 1
ATOM 729 O O . VAL A 1 88 ? 0.668 19.601 55.698 1.00 37.16 88 VAL A O 1
ATOM 732 N N . GLU A 1 89 ? 1.935 17.754 55.478 1.00 35.25 89 GLU A N 1
ATOM 733 C CA . GLU A 1 89 ? 1.768 17.049 56.763 1.00 35.25 89 GLU A CA 1
ATOM 734 C C . GLU A 1 89 ? 2.428 15.658 56.780 1.00 35.25 89 GLU A C 1
ATOM 736 O O . GLU A 1 89 ? 2.672 15.024 55.756 1.00 35.25 89 GLU A O 1
ATOM 741 N N . GLU A 1 90 ? 2.801 15.261 57.992 1.00 41.75 90 GLU A N 1
ATOM 742 C CA . GLU A 1 90 ? 3.658 14.151 58.395 1.00 41.75 90 GLU A CA 1
ATOM 743 C C . GLU A 1 90 ? 3.124 12.767 57.995 1.00 41.75 90 GLU A C 1
ATOM 745 O O . GLU A 1 90 ? 1.969 12.436 58.261 1.00 41.75 90 GLU A O 1
ATOM 750 N N . GLN A 1 91 ? 3.998 11.883 57.497 1.00 34.59 91 GLN A N 1
ATOM 751 C CA . GLN A 1 91 ? 3.748 10.441 57.556 1.00 34.59 91 GLN A CA 1
ATOM 752 C C . GLN A 1 91 ? 4.926 9.673 58.148 1.00 34.59 91 GLN A C 1
ATOM 754 O O . GLN A 1 91 ? 6.087 9.801 57.762 1.00 34.59 91 GLN A O 1
ATOM 759 N N . LYS A 1 92 ? 4.549 8.883 59.153 1.00 36.84 92 LYS A N 1
ATOM 760 C CA . LYS A 1 92 ? 5.365 8.042 60.013 1.00 36.84 92 LYS A CA 1
ATOM 761 C C . LYS A 1 92 ? 6.097 6.960 59.226 1.00 36.84 92 LYS A C 1
ATOM 763 O O . LYS A 1 92 ? 5.522 6.234 58.422 1.00 36.84 92 LYS A O 1
ATOM 768 N N . VAL A 1 93 ? 7.360 6.806 59.598 1.00 36.66 93 VAL A N 1
ATOM 769 C CA . VAL A 1 93 ? 8.259 5.700 59.279 1.00 36.66 93 VAL A CA 1
ATOM 770 C C . VAL A 1 93 ? 7.619 4.360 59.665 1.00 36.66 93 VAL A C 1
ATOM 772 O O . VAL A 1 93 ? 7.444 4.069 60.848 1.00 36.66 93 VAL A O 1
ATOM 775 N N . ILE A 1 94 ? 7.331 3.518 58.671 1.00 34.72 94 ILE A N 1
ATOM 776 C CA . ILE A 1 94 ? 7.098 2.082 58.859 1.00 34.72 94 ILE A CA 1
ATOM 777 C C . ILE A 1 94 ? 8.316 1.351 58.289 1.00 34.72 94 ILE A C 1
ATOM 779 O O . ILE A 1 94 ? 8.618 1.435 57.102 1.00 34.72 94 ILE A O 1
ATOM 783 N N . LYS A 1 95 ? 9.038 0.656 59.173 1.00 45.59 95 LYS A N 1
ATOM 784 C CA . LYS A 1 95 ? 10.165 -0.225 58.840 1.00 45.59 95 LYS A CA 1
ATOM 785 C C . LYS A 1 95 ? 9.673 -1.421 58.008 1.00 45.59 95 LYS A C 1
ATOM 787 O O . LYS A 1 95 ? 8.721 -2.072 58.444 1.00 45.59 95 LYS A O 1
ATOM 792 N N . PRO A 1 96 ? 10.345 -1.807 56.911 1.00 37.84 96 PRO A N 1
ATOM 793 C CA . PRO A 1 96 ? 10.159 -3.128 56.338 1.00 37.84 96 PRO A CA 1
ATOM 794 C C . PRO A 1 96 ? 10.902 -4.159 57.192 1.00 37.84 96 PRO A C 1
ATOM 796 O O . PRO A 1 96 ? 12.097 -4.040 57.461 1.00 37.84 96 PRO A O 1
ATOM 799 N N . LYS A 1 97 ? 10.150 -5.157 57.649 1.00 44.31 97 LYS A N 1
ATOM 800 C CA . LYS A 1 97 ? 10.640 -6.337 58.354 1.00 44.31 97 LYS A CA 1
ATOM 801 C C . LYS A 1 97 ? 11.244 -7.282 57.315 1.00 44.31 97 LYS A C 1
ATOM 803 O O . LYS A 1 97 ? 10.576 -7.639 56.347 1.00 44.31 97 LYS A O 1
ATOM 808 N N . GLU A 1 98 ? 12.500 -7.645 57.528 1.00 42.81 98 GLU A N 1
ATOM 809 C CA . GLU A 1 98 ? 13.234 -8.640 56.755 1.00 42.81 98 GLU A CA 1
ATOM 810 C C . GLU A 1 98 ? 12.460 -9.961 56.693 1.00 42.81 98 GLU A C 1
ATOM 812 O O . GLU A 1 98 ? 11.995 -10.484 57.709 1.00 42.81 98 GLU A O 1
ATOM 817 N N . LEU A 1 99 ? 12.338 -10.509 55.486 1.00 37.97 99 LEU A N 1
ATOM 818 C CA . LEU A 1 99 ? 11.857 -11.862 55.246 1.00 37.97 99 LEU A CA 1
ATOM 819 C C . LEU A 1 99 ? 12.870 -12.543 54.329 1.00 37.97 99 LEU A C 1
ATOM 821 O O . LEU A 1 99 ? 12.746 -12.568 53.107 1.00 37.97 99 LEU A O 1
ATOM 825 N N . ILE A 1 100 ? 13.921 -13.050 54.969 1.00 37.22 100 ILE A N 1
ATOM 826 C CA . ILE A 1 100 ? 14.889 -13.973 54.389 1.00 37.22 100 ILE A CA 1
ATOM 827 C C . ILE A 1 100 ? 14.139 -15.285 54.131 1.00 37.22 100 ILE A C 1
ATOM 829 O O . ILE A 1 100 ? 13.750 -15.979 55.069 1.00 37.22 100 ILE A O 1
ATOM 833 N N . LYS A 1 101 ? 13.916 -15.619 52.859 1.00 35.69 101 LYS A N 1
ATOM 834 C CA . LYS A 1 101 ? 13.626 -16.989 52.428 1.00 35.69 101 LYS A CA 1
ATOM 835 C C . LYS A 1 101 ? 14.865 -17.520 51.724 1.00 35.69 101 LYS A C 1
ATOM 837 O O . LYS A 1 101 ? 15.114 -17.218 50.562 1.00 35.69 101 LYS A O 1
ATOM 842 N N . THR A 1 102 ? 15.651 -18.281 52.471 1.00 34.59 102 THR A N 1
ATOM 843 C CA . THR A 1 102 ? 16.673 -19.190 51.963 1.00 34.59 102 THR A CA 1
ATOM 844 C C . THR A 1 102 ? 15.993 -20.211 51.053 1.00 34.59 102 THR A C 1
ATOM 846 O O . THR A 1 102 ? 15.194 -21.022 51.518 1.00 34.59 102 THR A O 1
ATOM 849 N N . TYR A 1 103 ? 16.284 -20.150 49.755 1.00 39.19 103 TYR A N 1
ATOM 850 C CA . TYR A 1 103 ? 15.980 -21.229 48.824 1.00 39.19 103 TYR A CA 1
ATOM 851 C C . TYR A 1 103 ? 17.200 -22.138 48.744 1.00 39.19 103 TYR A C 1
ATOM 853 O O . TYR A 1 103 ? 18.278 -21.722 48.329 1.00 39.19 103 TYR A O 1
ATOM 861 N N . THR A 1 104 ? 17.009 -23.368 49.205 1.00 39.12 104 THR A N 1
ATOM 862 C CA . THR A 1 104 ? 17.926 -24.484 49.008 1.00 39.12 104 THR A CA 1
ATOM 863 C C . THR A 1 104 ? 17.798 -24.958 47.566 1.00 39.12 104 THR A C 1
ATOM 865 O O . THR A 1 104 ? 16.707 -25.290 47.105 1.00 39.12 104 THR A O 1
ATOM 868 N N . GLU A 1 105 ? 18.922 -24.944 46.868 1.00 47.62 105 GLU A N 1
ATOM 869 C CA . GLU A 1 105 ? 19.142 -25.484 45.533 1.00 47.62 105 GLU A CA 1
ATOM 870 C C . GLU A 1 105 ? 19.077 -27.023 45.575 1.00 47.62 105 GLU A C 1
ATOM 872 O O . GLU A 1 105 ? 19.790 -27.630 46.377 1.00 47.62 105 GLU A O 1
ATOM 877 N N . PRO A 1 106 ? 18.248 -27.687 44.750 1.00 51.53 106 PRO A N 1
ATOM 878 C CA . PRO A 1 106 ? 18.497 -29.064 44.378 1.00 51.53 106 PRO A CA 1
ATOM 879 C C . PRO A 1 106 ? 19.253 -29.087 43.047 1.00 51.53 106 PRO A C 1
ATOM 881 O O . PRO A 1 106 ? 18.714 -28.760 41.988 1.00 51.53 106 PRO A O 1
ATOM 884 N N . GLU A 1 107 ? 20.517 -29.495 43.122 1.00 54.09 107 GLU A N 1
ATOM 885 C CA . GLU A 1 107 ? 21.222 -30.094 41.996 1.00 54.09 107 GLU A CA 1
ATOM 886 C C . GLU A 1 107 ? 20.430 -31.300 41.467 1.00 54.09 107 GLU A C 1
ATOM 888 O O . GLU A 1 107 ? 19.949 -32.126 42.244 1.00 54.09 107 GLU A O 1
ATOM 893 N N . GLY A 1 108 ? 20.378 -31.443 40.141 1.00 45.91 108 GLY A N 1
ATOM 894 C CA . GLY A 1 108 ? 20.091 -32.725 39.496 1.00 45.91 108 GLY A CA 1
ATOM 895 C C . GLY A 1 108 ? 18.945 -32.701 38.492 1.00 45.91 108 GLY A C 1
ATOM 896 O O . GLY A 1 108 ? 17.799 -32.925 38.850 1.00 45.91 108 GLY A O 1
ATOM 897 N N . GLU A 1 109 ? 19.291 -32.470 37.223 1.00 41.53 109 GLU A N 1
ATOM 898 C CA . GLU A 1 109 ? 19.045 -33.373 36.079 1.00 41.53 109 GLU A CA 1
ATOM 899 C C . GLU A 1 109 ? 18.969 -32.570 34.771 1.00 41.53 109 GLU A C 1
A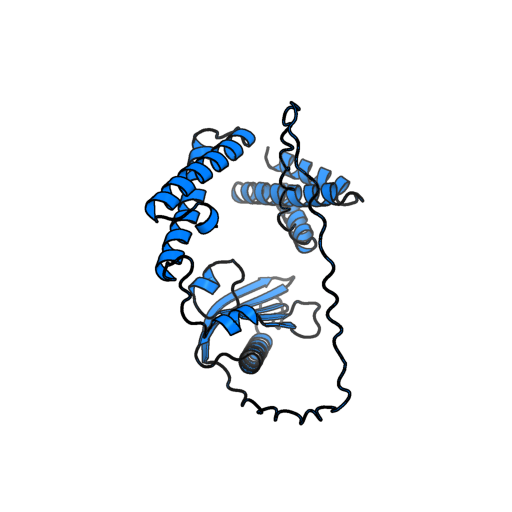TOM 901 O O . GLU A 1 109 ? 18.071 -31.763 34.539 1.00 41.53 109 GLU A O 1
ATOM 906 N N . LYS A 1 110 ? 19.952 -32.794 33.890 1.00 52.25 110 LYS A N 1
ATOM 907 C CA . LYS A 1 110 ? 19.933 -32.311 32.504 1.00 52.25 110 LYS A CA 1
ATOM 908 C C . LYS A 1 110 ? 18.754 -32.962 31.769 1.00 52.25 110 LYS A C 1
ATOM 910 O O . LYS A 1 110 ? 18.781 -34.182 31.604 1.00 52.25 110 LYS A O 1
ATOM 915 N N . PRO A 1 111 ? 17.796 -32.201 31.216 1.00 43.78 111 PRO A N 1
ATOM 916 C CA . PRO A 1 111 ? 16.873 -32.750 30.243 1.00 43.78 111 PRO A CA 1
ATOM 917 C C . PRO A 1 111 ? 17.619 -32.913 28.917 1.00 43.78 111 PRO A C 1
ATOM 919 O O . PRO A 1 111 ? 17.965 -31.942 28.241 1.00 43.78 111 PRO A O 1
ATOM 922 N N . THR A 1 112 ? 17.878 -34.161 28.545 1.00 46.22 112 THR A N 1
ATOM 923 C CA . THR A 1 112 ? 18.281 -34.553 27.195 1.00 46.22 112 THR A CA 1
ATOM 924 C C . THR A 1 112 ? 17.119 -34.227 26.256 1.00 46.22 112 THR A C 1
ATOM 926 O O . THR A 1 112 ? 16.169 -34.997 26.137 1.00 46.22 112 THR A O 1
ATOM 929 N N . ALA A 1 113 ? 17.148 -33.046 25.637 1.00 47.69 113 ALA A N 1
ATOM 930 C CA . ALA A 1 113 ? 16.151 -32.633 24.661 1.00 47.69 113 ALA A CA 1
ATOM 931 C C . ALA A 1 113 ? 16.241 -33.541 23.425 1.00 47.69 113 ALA A C 1
ATOM 933 O O . ALA A 1 113 ? 17.108 -33.373 22.568 1.00 47.69 113 ALA A O 1
ATOM 934 N N . SER A 1 114 ? 15.349 -34.527 23.346 1.00 52.44 114 SER A N 1
ATOM 935 C CA . SER A 1 114 ? 15.091 -35.263 22.113 1.00 52.44 114 SER A CA 1
ATOM 936 C C . SER A 1 114 ? 14.653 -34.269 21.025 1.00 52.44 114 SER A C 1
ATOM 938 O O . SER A 1 114 ? 13.766 -33.448 21.286 1.00 52.44 114 SER A O 1
ATOM 940 N N . PRO A 1 115 ? 15.243 -34.299 19.817 1.00 56.19 115 PRO A N 1
ATOM 941 C CA . PRO A 1 115 ? 14.819 -33.423 18.734 1.00 56.19 115 PRO A CA 1
ATOM 942 C C . PRO A 1 115 ? 13.369 -33.757 18.365 1.00 56.19 115 PRO A C 1
ATOM 944 O O . PRO A 1 115 ? 13.053 -34.898 18.023 1.00 56.19 115 PRO A O 1
ATOM 947 N N . LYS A 1 116 ? 12.474 -32.763 18.460 1.00 49.25 116 LYS A N 1
ATOM 948 C CA . LYS A 1 116 ? 11.110 -32.876 17.931 1.00 49.25 116 LYS A CA 1
ATOM 949 C C . LYS A 1 116 ? 11.200 -33.256 16.446 1.00 49.25 116 LYS A C 1
ATOM 951 O O . LYS A 1 116 ? 11.961 -32.609 15.722 1.00 49.25 116 LYS A O 1
ATOM 956 N N . PRO A 1 117 ? 10.438 -34.259 15.977 1.00 48.97 117 PRO A N 1
ATOM 957 C CA . PRO A 1 117 ? 10.389 -34.589 14.562 1.00 48.97 117 PRO A CA 1
ATOM 958 C C . PRO A 1 117 ? 9.898 -33.355 13.801 1.00 48.97 117 PRO A C 1
ATOM 960 O O . PRO A 1 117 ? 8.803 -32.848 14.048 1.00 48.97 117 PRO A O 1
ATOM 963 N N . THR A 1 118 ? 10.752 -32.837 12.919 1.00 53.72 118 THR A N 1
ATOM 964 C CA . THR A 1 118 ? 10.375 -31.808 11.951 1.00 53.72 118 THR A CA 1
ATOM 965 C C . THR A 1 118 ? 9.446 -32.497 10.967 1.00 53.72 118 THR A C 1
ATOM 967 O O . THR A 1 118 ? 9.897 -33.267 10.126 1.00 53.72 118 THR A O 1
ATOM 970 N N . VAL A 1 119 ? 8.140 -32.311 11.155 1.00 61.41 119 VAL A N 1
ATOM 971 C CA . VAL A 1 119 ? 7.132 -32.751 10.192 1.00 61.41 119 VAL A CA 1
ATOM 972 C C . VAL A 1 119 ? 7.432 -32.000 8.903 1.00 61.41 119 VAL A C 1
ATOM 974 O O . VAL A 1 119 ? 7.321 -30.776 8.858 1.00 61.41 119 VAL A O 1
ATOM 977 N N . GLU A 1 120 ? 7.893 -32.732 7.893 1.00 62.34 120 GLU A N 1
ATOM 978 C CA . GLU A 1 120 ? 8.114 -32.239 6.540 1.00 62.34 120 GLU A CA 1
ATOM 979 C C . GLU A 1 120 ? 6.742 -31.842 5.985 1.00 62.34 120 GLU A C 1
ATOM 981 O O . GLU A 1 120 ? 5.988 -32.673 5.487 1.00 62.34 120 GLU A O 1
ATOM 986 N N . GLN A 1 121 ? 6.350 -30.584 6.216 1.00 61.34 121 GLN A N 1
ATOM 987 C CA . GLN A 1 121 ? 5.095 -30.048 5.708 1.00 61.34 121 GLN A CA 1
ATOM 988 C C . GLN A 1 121 ? 5.157 -30.096 4.186 1.00 61.34 121 GLN A C 1
ATOM 990 O O . GLN A 1 121 ? 5.982 -29.425 3.558 1.00 61.34 121 GLN A O 1
ATOM 995 N N . GLU A 1 122 ? 4.305 -30.938 3.613 1.00 70.25 122 GLU A N 1
ATOM 996 C CA . GLU A 1 122 ? 4.170 -31.097 2.178 1.00 70.25 122 GLU A CA 1
ATOM 997 C C . GLU A 1 122 ? 3.884 -29.726 1.553 1.00 70.25 122 GLU A C 1
ATOM 999 O O . GLU A 1 122 ? 3.069 -28.942 2.044 1.00 70.25 122 GLU A O 1
ATOM 1004 N N . LYS A 1 123 ? 4.638 -29.381 0.507 1.00 77.31 123 LYS A N 1
ATOM 1005 C CA . LYS A 1 123 ? 4.648 -28.040 -0.079 1.00 77.31 123 LYS A CA 1
ATOM 1006 C C . LYS A 1 123 ? 3.402 -27.824 -0.938 1.00 77.31 123 LYS A C 1
ATOM 1008 O O . LYS A 1 123 ? 3.481 -27.839 -2.166 1.00 77.31 123 LYS A O 1
ATOM 1013 N N . VAL A 1 124 ? 2.259 -27.615 -0.296 1.00 92.00 124 VAL A N 1
ATOM 1014 C CA . VAL A 1 124 ? 1.014 -27.252 -0.974 1.00 92.00 124 VAL A CA 1
ATOM 1015 C C . VAL A 1 124 ? 1.130 -25.808 -1.465 1.00 92.00 124 VAL A C 1
ATOM 1017 O O . VAL A 1 124 ? 1.458 -24.889 -0.710 1.00 92.00 124 VAL A O 1
ATOM 1020 N N . MET A 1 125 ? 0.935 -25.610 -2.767 1.00 95.50 125 MET A N 1
ATOM 1021 C CA . MET A 1 125 ? 0.927 -24.289 -3.391 1.00 95.50 125 MET A CA 1
ATOM 1022 C C . MET A 1 125 ? -0.491 -23.707 -3.313 1.00 95.50 125 MET A C 1
ATOM 1024 O O . MET A 1 125 ? -1.425 -24.408 -3.699 1.00 95.50 125 MET A O 1
ATOM 1028 N N . PRO A 1 126 ? -0.668 -22.459 -2.839 1.00 97.12 126 PRO A N 1
ATOM 1029 C CA . PRO A 1 126 ? -1.993 -21.866 -2.708 1.00 97.12 126 PRO A CA 1
ATOM 1030 C C . PRO A 1 126 ? -2.649 -21.653 -4.074 1.00 97.12 126 PRO A C 1
ATOM 1032 O O . PRO A 1 126 ? -1.976 -21.440 -5.089 1.00 97.12 126 PRO A O 1
ATOM 1035 N N . GLU A 1 127 ? -3.977 -21.658 -4.077 1.00 98.00 127 GLU A N 1
ATOM 1036 C CA . GLU A 1 127 ? -4.761 -21.220 -5.226 1.00 98.00 127 GLU A CA 1
ATOM 1037 C C . GLU A 1 127 ? -4.559 -19.720 -5.440 1.00 98.00 127 GLU A C 1
ATOM 1039 O O . GLU A 1 127 ? -4.328 -18.967 -4.488 1.00 98.00 127 GLU A O 1
ATOM 1044 N N . TYR A 1 128 ? -4.639 -19.265 -6.692 1.00 98.50 128 TYR A N 1
ATOM 1045 C CA . TYR A 1 128 ? -4.497 -17.845 -6.982 1.00 98.50 128 TYR A CA 1
ATOM 1046 C C . TYR A 1 128 ? -5.289 -17.390 -8.205 1.00 98.50 128 TYR A C 1
ATOM 1048 O O . TYR A 1 128 ? -5.600 -18.162 -9.111 1.00 98.50 128 TYR A O 1
ATOM 1056 N N . SER A 1 129 ? -5.555 -16.088 -8.245 1.00 98.38 129 SER A N 1
ATOM 1057 C CA . SER A 1 129 ? -6.067 -15.367 -9.408 1.00 98.38 129 SER A CA 1
ATOM 1058 C C . SER A 1 129 ? -5.294 -14.061 -9.586 1.00 98.38 129 SER A C 1
ATOM 1060 O O . SER A 1 129 ? -4.853 -13.447 -8.615 1.00 98.38 129 SER A O 1
ATOM 1062 N N . VAL A 1 130 ? -5.080 -13.635 -10.831 1.00 98.25 130 VAL A N 1
ATOM 1063 C CA . VAL A 1 130 ? -4.440 -12.343 -11.119 1.00 98.25 130 VAL A CA 1
ATOM 1064 C C . VAL A 1 130 ? -5.499 -11.251 -11.016 1.00 98.25 130 VAL A C 1
ATOM 1066 O O . VAL A 1 130 ? -6.495 -11.298 -11.732 1.00 98.25 130 VAL A O 1
ATOM 1069 N N . LEU A 1 131 ? -5.289 -10.284 -10.122 1.00 96.88 131 LEU A N 1
ATOM 1070 C CA . LEU A 1 131 ? -6.215 -9.175 -9.900 1.00 96.88 131 LEU A CA 1
ATOM 1071 C C . LEU A 1 131 ? -6.025 -8.082 -10.950 1.00 96.88 131 LEU A C 1
ATOM 1073 O O . LEU A 1 131 ? -6.982 -7.654 -11.591 1.00 96.88 131 LEU A O 1
ATOM 1077 N N . ASN A 1 132 ? -4.785 -7.630 -11.118 1.00 97.00 132 ASN A N 1
ATOM 1078 C CA . ASN A 1 132 ? -4.401 -6.684 -12.153 1.00 97.00 132 ASN A CA 1
ATOM 1079 C C . ASN A 1 132 ? -2.936 -6.895 -12.562 1.00 97.00 132 ASN A C 1
ATOM 1081 O O . ASN A 1 132 ? -2.127 -7.491 -11.844 1.00 97.00 132 ASN A O 1
ATOM 1085 N N . GLU A 1 133 ? -2.620 -6.379 -13.742 1.00 97.81 133 GLU A N 1
ATOM 1086 C CA . GLU A 1 133 ? -1.270 -6.292 -14.270 1.00 97.81 133 GLU A CA 1
ATOM 1087 C C . GLU A 1 133 ? -1.040 -4.862 -14.754 1.00 97.81 133 GLU A C 1
ATOM 1089 O O . GLU A 1 133 ? -1.834 -4.326 -15.527 1.00 97.81 133 GLU A O 1
ATOM 1094 N N . GLU A 1 134 ? 0.051 -4.250 -14.305 1.00 97.88 134 GLU A N 1
ATOM 1095 C CA . GLU A 1 134 ? 0.487 -2.940 -14.771 1.00 97.88 134 GLU A CA 1
ATOM 1096 C C . GLU A 1 134 ? 1.787 -3.096 -15.554 1.00 97.88 134 GLU A C 1
ATOM 1098 O O . GLU A 1 134 ? 2.770 -3.658 -15.063 1.00 97.88 134 GLU A O 1
ATOM 1103 N N . LEU A 1 135 ? 1.787 -2.577 -16.781 1.00 98.25 135 LEU A N 1
ATOM 1104 C CA . LEU A 1 135 ? 2.940 -2.576 -17.668 1.00 98.25 135 LEU A CA 1
ATOM 1105 C C . LEU A 1 135 ? 3.414 -1.141 -17.887 1.00 98.25 135 LEU A C 1
ATOM 1107 O O . LEU A 1 135 ? 2.669 -0.294 -18.379 1.00 98.25 135 LEU A O 1
ATOM 1111 N N . TYR A 1 136 ? 4.681 -0.895 -17.579 1.00 98.00 136 TYR A N 1
ATOM 1112 C CA . TYR A 1 136 ? 5.378 0.330 -17.938 1.00 98.00 136 TYR A CA 1
ATOM 1113 C C . TYR A 1 136 ? 6.530 -0.019 -18.874 1.00 98.00 136 TYR A C 1
ATOM 1115 O O . TYR A 1 136 ? 7.437 -0.747 -18.483 1.00 98.00 136 TYR A O 1
ATOM 1123 N N . ASP A 1 137 ? 6.507 0.494 -20.100 1.00 98.31 137 ASP A N 1
ATOM 1124 C CA . ASP A 1 137 ? 7.518 0.192 -21.113 1.00 98.31 137 ASP A CA 1
ATOM 1125 C C . ASP A 1 137 ? 8.087 1.481 -21.713 1.00 98.31 137 ASP A C 1
ATOM 1127 O O . ASP A 1 137 ? 7.409 2.211 -22.441 1.00 98.31 137 ASP A O 1
ATOM 1131 N N . ALA A 1 138 ? 9.338 1.778 -21.374 1.00 97.56 138 ALA A N 1
ATOM 1132 C CA . ALA A 1 138 ? 10.054 2.979 -21.781 1.00 97.56 138 ALA A CA 1
ATOM 1133 C C . ALA A 1 138 ? 11.522 2.650 -22.113 1.00 97.56 138 ALA A C 1
ATOM 1135 O O . ALA A 1 138 ? 12.043 1.639 -21.642 1.00 97.56 138 ALA A O 1
ATOM 1136 N N . PRO A 1 139 ? 12.246 3.525 -22.846 1.00 97.62 139 PRO A N 1
ATOM 1137 C CA . PRO A 1 139 ? 13.656 3.296 -23.177 1.00 97.62 139 PRO A CA 1
ATOM 1138 C C . PRO A 1 139 ? 14.530 2.960 -21.966 1.00 97.62 139 PRO A C 1
ATOM 1140 O O . PRO A 1 139 ? 15.433 2.138 -22.057 1.00 97.62 139 PRO A O 1
ATOM 1143 N N . VAL A 1 140 ? 14.243 3.575 -20.818 1.00 96.06 140 VAL A N 1
ATOM 1144 C CA . VAL A 1 140 ? 15.031 3.402 -19.591 1.00 96.06 140 VAL A CA 1
ATOM 1145 C C . VAL A 1 140 ? 14.707 2.090 -18.872 1.00 96.06 140 VAL A C 1
ATOM 1147 O O . VAL A 1 140 ? 15.600 1.508 -18.266 1.00 96.06 140 VAL A O 1
ATOM 1150 N N . LYS A 1 141 ? 13.455 1.617 -18.920 1.00 96.50 141 LYS A N 1
ATOM 1151 C CA . LYS A 1 141 ? 13.035 0.392 -18.228 1.00 96.50 141 LYS A CA 1
ATOM 1152 C C . LYS A 1 141 ? 11.747 -0.193 -18.802 1.00 96.50 141 LYS A C 1
ATOM 1154 O O . LYS A 1 141 ? 10.841 0.545 -19.192 1.00 96.50 141 LYS A O 1
ATOM 1159 N N . THR A 1 142 ? 11.633 -1.511 -18.707 1.00 98.56 142 THR A N 1
ATOM 1160 C CA . THR A 1 142 ? 10.379 -2.250 -18.867 1.00 98.56 142 THR A CA 1
ATOM 1161 C C . THR A 1 142 ? 10.023 -2.886 -17.528 1.00 98.56 142 THR A C 1
ATOM 1163 O O . THR A 1 142 ? 10.711 -3.782 -17.044 1.00 98.56 142 THR A O 1
ATOM 1166 N N . GLN A 1 143 ? 8.942 -2.430 -16.913 1.00 98.56 143 GLN A N 1
ATOM 1167 C CA . GLN A 1 143 ? 8.484 -2.873 -15.608 1.00 98.56 143 GLN A CA 1
ATOM 1168 C C . GLN A 1 143 ? 7.132 -3.570 -15.726 1.00 98.56 143 GLN A C 1
ATOM 1170 O O . GLN A 1 143 ? 6.205 -3.031 -16.326 1.00 98.56 143 GLN A O 1
ATOM 1175 N N . VAL A 1 144 ? 7.022 -4.739 -15.097 1.00 98.62 144 VAL A N 1
ATOM 1176 C CA . VAL A 1 144 ? 5.754 -5.453 -14.918 1.00 98.62 144 VAL A CA 1
ATOM 1177 C C . VAL A 1 144 ? 5.442 -5.526 -13.431 1.00 98.62 144 VAL A C 1
ATOM 1179 O O . VAL A 1 144 ? 6.253 -6.031 -12.651 1.00 98.62 144 VAL A O 1
ATOM 1182 N N . THR A 1 145 ? 4.263 -5.050 -13.050 1.00 98.50 145 THR A N 1
ATOM 1183 C CA . THR A 1 145 ? 3.710 -5.214 -11.706 1.00 98.50 145 THR A CA 1
ATOM 1184 C C . THR A 1 145 ? 2.504 -6.143 -11.770 1.00 98.50 145 THR A C 1
ATOM 1186 O O . THR A 1 145 ? 1.584 -5.904 -12.546 1.00 98.50 145 THR A O 1
ATOM 1189 N N . LEU A 1 146 ? 2.493 -7.188 -10.948 1.00 98.50 146 LEU A N 1
ATOM 1190 C CA . LEU A 1 146 ? 1.363 -8.099 -10.784 1.00 98.50 146 LEU A CA 1
ATOM 1191 C C . LEU A 1 146 ? 0.819 -8.012 -9.365 1.00 98.50 146 LEU A C 1
ATOM 1193 O O . LEU A 1 146 ? 1.571 -8.236 -8.417 1.00 98.50 146 LEU A O 1
ATOM 1197 N N . ASN A 1 147 ? -0.488 -7.810 -9.218 1.00 98.44 147 ASN A N 1
ATOM 1198 C CA . ASN A 1 147 ? -1.170 -8.100 -7.960 1.00 98.44 147 ASN A CA 1
ATOM 1199 C C . ASN A 1 147 ? -1.987 -9.380 -8.124 1.00 98.44 147 ASN A C 1
ATOM 1201 O O . ASN A 1 147 ? -2.765 -9.521 -9.069 1.00 98.44 147 ASN A O 1
ATOM 1205 N N . VAL A 1 148 ? -1.813 -10.323 -7.203 1.00 98.44 148 VAL A N 1
ATOM 1206 C CA . VAL A 1 148 ? -2.505 -11.614 -7.207 1.00 98.44 148 VAL A CA 1
ATOM 1207 C C . VAL A 1 148 ? -3.301 -11.797 -5.922 1.00 98.44 148 VAL A C 1
ATOM 1209 O O . VAL A 1 148 ? -2.830 -11.461 -4.835 1.00 98.44 148 VAL A O 1
ATOM 1212 N N . LEU A 1 149 ? -4.512 -12.334 -6.048 1.00 98.31 149 LEU A N 1
ATOM 1213 C CA . LEU A 1 149 ? -5.300 -12.815 -4.920 1.00 98.31 149 LEU A CA 1
ATOM 1214 C C . LEU A 1 149 ? -4.966 -14.277 -4.682 1.00 98.31 149 LEU A C 1
ATOM 1216 O O . LEU A 1 149 ? -4.990 -15.060 -5.629 1.00 98.31 149 LEU A O 1
ATOM 1220 N N . VAL A 1 150 ? -4.675 -14.636 -3.438 1.00 98.12 150 VAL A N 1
ATOM 1221 C CA . VAL A 1 150 ? -4.374 -16.010 -3.032 1.00 98.12 150 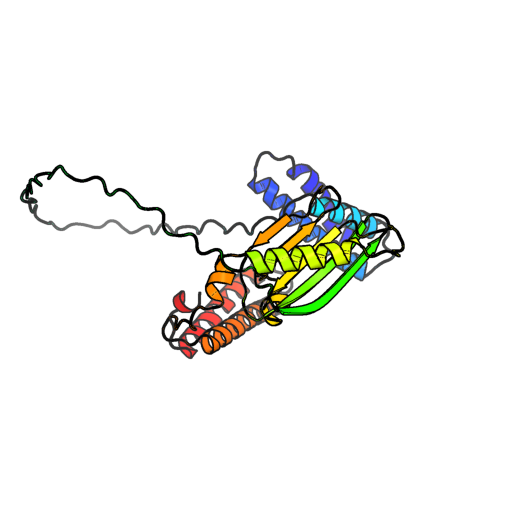VAL A CA 1
ATOM 1222 C C . VAL A 1 150 ? -5.416 -16.533 -2.051 1.00 98.12 150 VAL A C 1
ATOM 1224 O O . VAL A 1 150 ? -5.888 -15.798 -1.181 1.00 98.12 150 VAL A O 1
ATOM 1227 N N . SER A 1 151 ? -5.766 -17.807 -2.200 1.00 96.62 151 SER A N 1
ATOM 1228 C CA . SER A 1 151 ? -6.776 -18.512 -1.406 1.00 96.62 151 SER A CA 1
ATOM 1229 C C . SER A 1 151 ? -6.354 -19.957 -1.117 1.00 96.62 151 SER A C 1
ATOM 1231 O O . SER A 1 151 ? -5.318 -20.431 -1.588 1.00 96.62 151 SER A O 1
ATOM 1233 N N . GLY A 1 152 ? -7.154 -20.660 -0.313 1.00 94.50 152 GLY A N 1
ATOM 1234 C CA . GLY A 1 152 ? -6.877 -22.036 0.098 1.00 94.50 152 GLY A CA 1
ATOM 1235 C C . GLY A 1 152 ? -5.845 -22.118 1.224 1.00 94.50 152 GLY A C 1
ATOM 1236 O O . GLY A 1 152 ? -5.808 -21.267 2.114 1.00 94.50 152 GLY A O 1
ATOM 1237 N N . GLU A 1 153 ? -5.018 -23.162 1.204 1.00 94.31 153 GLU A N 1
ATOM 1238 C CA . GLU A 1 153 ? -3.976 -23.378 2.207 1.00 94.31 153 GLU A CA 1
ATOM 1239 C C . GLU A 1 153 ? -2.770 -22.465 1.944 1.00 94.31 153 GLU A C 1
ATOM 1241 O O . GLU A 1 153 ? -1.942 -22.703 1.063 1.00 94.31 153 GLU A O 1
ATOM 1246 N N . ILE A 1 154 ? -2.687 -21.375 2.709 1.00 95.75 154 ILE A N 1
ATOM 1247 C CA . ILE A 1 154 ? -1.629 -20.373 2.576 1.00 95.75 154 ILE A CA 1
ATOM 1248 C C . ILE A 1 154 ? -0.502 -20.691 3.559 1.00 95.75 154 ILE A C 1
ATOM 1250 O O . ILE A 1 154 ? -0.645 -20.532 4.769 1.00 95.75 154 ILE A O 1
ATOM 1254 N N . SER A 1 155 ? 0.651 -21.083 3.019 1.00 94.81 155 SER A N 1
ATOM 1255 C CA . SER A 1 155 ? 1.890 -21.313 3.765 1.00 94.81 155 SER A CA 1
ATOM 1256 C C . SER A 1 155 ? 3.037 -20.492 3.175 1.00 94.81 155 SER A C 1
ATOM 1258 O O . SER A 1 155 ? 3.037 -20.164 1.985 1.00 94.81 155 SER A O 1
ATOM 1260 N N . GLU A 1 156 ? 4.054 -20.168 3.978 1.00 95.69 156 GLU A N 1
ATOM 1261 C CA . GLU A 1 156 ? 5.250 -19.491 3.464 1.00 95.69 156 GLU A CA 1
ATOM 1262 C C . GLU A 1 156 ? 5.932 -20.282 2.322 1.00 95.69 156 GLU A C 1
ATOM 1264 O O . GLU A 1 156 ? 6.194 -19.688 1.268 1.00 95.69 156 GLU A O 1
ATOM 1269 N N . PRO A 1 157 ? 6.200 -21.601 2.451 1.00 96.31 157 PRO A N 1
ATOM 1270 C CA . PRO A 1 157 ? 6.790 -22.379 1.364 1.00 96.31 157 PRO A CA 1
ATOM 1271 C C . PRO A 1 157 ? 5.937 -22.377 0.089 1.00 96.31 157 PRO A C 1
ATOM 1273 O O . PRO A 1 157 ? 6.492 -22.296 -1.014 1.00 96.31 157 PRO A O 1
ATOM 1276 N N . GLY A 1 158 ? 4.608 -22.432 0.234 1.00 96.56 158 GLY A N 1
ATOM 1277 C CA . GLY A 1 158 ? 3.649 -22.358 -0.867 1.00 96.56 158 GLY A CA 1
ATOM 1278 C C . GLY A 1 158 ? 3.684 -21.005 -1.578 1.00 96.56 158 GLY A C 1
ATOM 1279 O O . GLY A 1 158 ? 3.835 -20.954 -2.799 1.00 96.56 158 GLY A O 1
ATOM 1280 N N . LEU A 1 159 ? 3.658 -19.900 -0.824 1.00 97.56 159 LEU A N 1
ATOM 1281 C CA . LEU A 1 159 ? 3.767 -18.539 -1.363 1.00 97.56 159 LEU A CA 1
ATOM 1282 C C . LEU A 1 159 ? 5.095 -18.318 -2.093 1.00 97.56 159 LEU A C 1
ATOM 1284 O O . LEU A 1 159 ? 5.115 -17.764 -3.191 1.00 97.56 159 LEU A O 1
ATOM 1288 N N . ARG A 1 160 ? 6.216 -18.795 -1.535 1.00 98.06 160 ARG A N 1
ATOM 1289 C CA . ARG A 1 160 ? 7.525 -18.728 -2.206 1.00 98.06 160 ARG A CA 1
ATOM 1290 C C . ARG A 1 160 ? 7.532 -19.514 -3.516 1.00 98.06 160 ARG A C 1
ATOM 1292 O O . ARG A 1 160 ? 8.140 -19.058 -4.484 1.00 98.06 160 ARG A O 1
ATOM 1299 N N . ALA A 1 161 ? 6.897 -20.687 -3.563 1.00 97.56 161 ALA A N 1
ATOM 1300 C CA . ALA A 1 161 ? 6.746 -21.452 -4.803 1.00 97.56 161 ALA A CA 1
ATOM 1301 C C . ALA A 1 161 ? 5.942 -20.670 -5.844 1.00 97.56 161 ALA A C 1
ATOM 1303 O O . ALA A 1 161 ? 6.437 -20.461 -6.953 1.00 97.56 161 ALA A O 1
ATOM 1304 N N . LEU A 1 162 ? 4.760 -20.188 -5.453 1.00 98.06 162 LEU A N 1
ATOM 1305 C CA . LEU A 1 162 ? 3.868 -19.428 -6.321 1.00 98.06 162 LEU A CA 1
ATOM 1306 C C . LEU A 1 162 ? 4.572 -18.197 -6.909 1.00 98.06 162 LEU A C 1
ATOM 1308 O O . LEU A 1 162 ? 4.587 -18.009 -8.124 1.00 98.06 162 LEU A O 1
ATOM 1312 N N . LEU A 1 163 ? 5.218 -17.384 -6.070 1.00 98.50 163 LEU A N 1
ATOM 1313 C CA . LEU A 1 163 ? 5.908 -16.175 -6.523 1.00 98.50 163 LEU A CA 1
ATOM 1314 C C . LEU A 1 163 ? 7.046 -16.484 -7.505 1.00 98.50 163 LEU A C 1
ATOM 1316 O O . LEU A 1 163 ? 7.191 -15.790 -8.509 1.00 98.50 163 LEU A O 1
ATOM 1320 N N . ASN A 1 164 ? 7.828 -17.542 -7.268 1.00 98.50 164 ASN A N 1
ATOM 1321 C CA . ASN A 1 164 ? 8.881 -17.959 -8.200 1.00 98.50 164 ASN A CA 1
ATOM 1322 C C . ASN A 1 164 ? 8.323 -18.480 -9.534 1.00 98.50 164 ASN A C 1
ATOM 1324 O O . ASN A 1 164 ? 8.918 -18.223 -10.587 1.00 98.50 164 ASN A O 1
ATOM 1328 N N . GLN A 1 165 ? 7.194 -19.195 -9.508 1.00 98.31 165 GLN A N 1
ATOM 1329 C CA . GLN A 1 165 ? 6.503 -19.637 -10.719 1.00 98.31 165 GLN A CA 1
ATOM 1330 C C . GLN A 1 165 ? 6.034 -18.432 -11.544 1.00 98.31 165 GLN A C 1
ATOM 1332 O O . GLN A 1 165 ? 6.346 -18.343 -12.733 1.00 98.31 165 GLN A O 1
ATOM 1337 N N . LEU A 1 166 ? 5.348 -17.476 -10.909 1.00 98.50 166 LEU A N 1
ATOM 1338 C CA . LEU A 1 166 ? 4.864 -16.260 -11.565 1.00 98.50 166 LEU A CA 1
ATOM 1339 C C . LEU A 1 166 ? 6.018 -15.410 -12.105 1.00 98.50 166 LEU A C 1
ATOM 1341 O O . LEU A 1 166 ? 5.972 -14.958 -13.247 1.00 98.50 166 LEU A O 1
ATOM 1345 N N . TYR A 1 167 ? 7.093 -15.253 -11.331 1.00 98.62 167 TYR A N 1
ATOM 1346 C CA . TYR A 1 167 ? 8.295 -14.551 -11.775 1.00 98.62 167 TYR A CA 1
ATOM 1347 C C . TYR A 1 167 ? 8.921 -15.198 -13.010 1.00 98.62 167 TYR A C 1
ATOM 1349 O O . TYR A 1 167 ? 9.231 -14.495 -13.970 1.00 98.62 167 TYR A O 1
ATOM 1357 N N . SER A 1 168 ? 9.077 -16.525 -13.020 1.00 98.38 168 SER A N 1
ATOM 1358 C CA . SER A 1 168 ? 9.608 -17.247 -14.183 1.00 98.38 168 SER A CA 1
ATOM 1359 C C . SER A 1 168 ? 8.749 -17.011 -15.427 1.00 98.38 168 SER A C 1
ATOM 1361 O O . SER A 1 168 ? 9.290 -16.743 -16.501 1.00 98.38 168 SER A O 1
ATOM 1363 N N . ALA A 1 169 ? 7.421 -17.034 -15.271 1.00 98.38 169 ALA A N 1
ATOM 1364 C CA . ALA A 1 169 ? 6.486 -16.774 -16.360 1.00 98.38 169 ALA A CA 1
ATOM 1365 C C . ALA A 1 169 ? 6.601 -15.335 -16.894 1.00 98.38 169 ALA A C 1
ATOM 1367 O O . ALA A 1 169 ? 6.718 -15.140 -18.102 1.00 98.38 169 ALA A O 1
ATOM 1368 N N . VAL A 1 170 ? 6.629 -14.325 -16.016 1.00 98.38 170 VAL A N 1
ATOM 1369 C CA . VAL A 1 170 ? 6.764 -12.910 -16.413 1.00 98.38 170 VAL A CA 1
ATOM 1370 C C . VAL A 1 170 ? 8.124 -12.635 -17.052 1.00 98.38 170 VAL A C 1
ATOM 1372 O O . VAL A 1 170 ? 8.196 -12.000 -18.101 1.00 98.38 170 VAL A O 1
ATOM 1375 N N . LYS A 1 171 ? 9.208 -13.159 -16.473 1.00 98.38 171 LYS A N 1
ATOM 1376 C CA . LYS A 1 171 ? 10.574 -13.001 -16.990 1.00 98.38 171 LYS A CA 1
ATOM 1377 C C . LYS A 1 171 ? 10.755 -13.612 -18.383 1.00 98.38 171 LYS A C 1
ATOM 1379 O O . LYS A 1 171 ? 11.593 -13.146 -19.157 1.00 98.38 171 LYS A O 1
ATOM 1384 N N . ALA A 1 172 ? 10.002 -14.660 -18.713 1.00 98.31 172 ALA A N 1
ATOM 1385 C CA . ALA A 1 172 ? 10.043 -15.308 -20.022 1.00 98.31 172 ALA A CA 1
ATOM 1386 C C . ALA A 1 172 ? 9.303 -14.524 -21.121 1.00 98.31 172 ALA A C 1
ATOM 1388 O O . ALA A 1 172 ? 9.489 -14.825 -22.299 1.00 98.31 172 ALA A O 1
ATOM 1389 N N . ARG A 1 173 ? 8.502 -13.509 -20.769 1.00 98.31 173 ARG A N 1
ATOM 1390 C CA . ARG A 1 173 ? 7.780 -12.688 -21.750 1.00 98.31 173 ARG A CA 1
ATOM 1391 C C . ARG A 1 173 ? 8.753 -11.912 -22.637 1.00 98.31 173 ARG A C 1
ATOM 1393 O O . ARG A 1 173 ? 9.825 -11.498 -22.191 1.00 98.31 173 ARG A O 1
ATOM 1400 N N . ARG A 1 174 ? 8.371 -11.750 -23.902 1.00 98.31 174 ARG A N 1
ATOM 1401 C CA . ARG A 1 174 ? 9.126 -11.059 -24.956 1.00 98.31 174 ARG A CA 1
ATOM 1402 C C . ARG A 1 174 ? 8.206 -10.104 -25.710 1.00 98.31 174 ARG A C 1
ATOM 1404 O O . ARG A 1 174 ? 6.989 -10.202 -25.574 1.00 98.31 174 ARG A O 1
ATOM 1411 N N . GLY A 1 175 ? 8.794 -9.239 -26.535 1.00 97.44 175 GLY A N 1
ATOM 1412 C CA . GLY A 1 175 ? 8.053 -8.359 -27.444 1.00 97.44 175 GLY A CA 1
ATOM 1413 C C . GLY A 1 175 ? 7.713 -6.984 -26.871 1.00 97.44 175 GLY A C 1
ATOM 1414 O O . GLY A 1 175 ? 6.765 -6.360 -27.341 1.00 97.44 175 GLY A O 1
ATOM 1415 N N . PHE A 1 176 ? 8.459 -6.506 -25.871 1.00 98.06 176 PHE A N 1
ATOM 1416 C CA . PHE A 1 176 ? 8.350 -5.110 -25.443 1.00 98.06 176 PHE A CA 1
ATOM 1417 C C . PHE A 1 176 ? 9.029 -4.196 -26.463 1.00 98.06 176 PHE A C 1
ATOM 1419 O O . PHE A 1 176 ? 9.879 -4.623 -27.245 1.00 98.06 176 PHE A O 1
ATOM 1426 N N . LYS A 1 177 ? 8.629 -2.926 -26.483 1.00 98.44 177 LYS A N 1
ATOM 1427 C CA . LYS A 1 177 ? 9.077 -1.964 -27.490 1.00 98.44 177 LYS A CA 1
ATOM 1428 C C . LYS A 1 177 ? 10.549 -1.597 -27.319 1.00 98.44 177 LYS A C 1
ATOM 1430 O O . LYS A 1 177 ? 11.217 -1.324 -28.314 1.00 98.44 177 LYS A O 1
ATOM 1435 N N . TYR A 1 178 ? 11.025 -1.532 -26.077 1.00 97.94 178 TYR A N 1
ATOM 1436 C CA . TYR A 1 178 ? 12.352 -0.996 -25.765 1.00 97.94 178 TYR A CA 1
ATOM 1437 C C . TYR A 1 178 ? 13.338 -2.029 -25.217 1.00 97.94 178 TYR A C 1
ATOM 1439 O O . TYR A 1 178 ? 14.542 -1.815 -25.327 1.00 97.94 178 TYR A O 1
ATOM 1447 N N . HIS A 1 179 ? 12.851 -3.136 -24.654 1.00 97.88 179 HIS A N 1
ATOM 1448 C CA . HIS A 1 179 ? 13.680 -4.189 -24.067 1.00 97.88 179 HIS A CA 1
ATOM 1449 C C . HIS A 1 179 ? 13.166 -5.565 -24.489 1.00 97.88 179 HIS A C 1
ATOM 1451 O O . HIS A 1 179 ? 11.963 -5.783 -24.590 1.00 97.88 179 HIS A O 1
ATOM 1457 N N . ASP A 1 180 ? 14.050 -6.540 -24.682 1.00 97.56 180 ASP A N 1
ATOM 1458 C CA . ASP A 1 180 ? 13.603 -7.884 -25.070 1.00 97.56 180 ASP A CA 1
ATOM 1459 C C . ASP A 1 180 ? 12.818 -8.587 -23.950 1.00 97.56 180 ASP A C 1
ATOM 1461 O O . ASP A 1 180 ? 11.977 -9.436 -24.228 1.00 97.56 180 ASP A O 1
ATOM 1465 N N . SER A 1 181 ? 13.059 -8.235 -22.683 1.00 97.94 181 SER A N 1
ATOM 1466 C CA . SER A 1 181 ? 12.403 -8.801 -21.494 1.00 97.94 181 SER A CA 1
ATOM 1467 C C . SER A 1 181 ? 12.222 -7.739 -20.401 1.00 97.94 181 SER A C 1
ATOM 1469 O O . SER A 1 181 ? 12.953 -6.747 -20.432 1.00 97.94 181 SER A O 1
ATOM 1471 N N . PRO A 1 182 ? 11.339 -7.938 -19.399 1.00 98.38 182 PRO A N 1
ATOM 1472 C CA . PRO A 1 182 ? 11.163 -6.965 -18.325 1.00 98.38 182 PRO A CA 1
ATOM 1473 C C . PRO A 1 182 ? 12.459 -6.764 -17.536 1.00 98.38 182 PRO A C 1
ATOM 1475 O O . PRO A 1 182 ? 13.067 -7.727 -17.064 1.00 98.38 182 PRO A O 1
ATOM 1478 N N . THR A 1 183 ? 12.859 -5.508 -17.362 1.00 98.31 183 THR A N 1
ATOM 1479 C CA . THR A 1 183 ? 13.989 -5.109 -16.517 1.00 98.31 183 THR A CA 1
ATOM 1480 C C . THR A 1 183 ? 13.619 -5.143 -15.038 1.00 98.31 183 THR A C 1
ATOM 1482 O O . THR A 1 183 ? 14.453 -5.485 -14.199 1.00 98.31 183 THR A O 1
ATOM 1485 N N . ASN A 1 184 ? 12.361 -4.818 -14.725 1.00 98.56 184 ASN A N 1
ATOM 1486 C CA . ASN A 1 184 ? 11.832 -4.774 -13.370 1.00 98.56 184 ASN A CA 1
ATOM 1487 C C . ASN A 1 184 ? 10.579 -5.649 -13.262 1.00 98.56 184 ASN A C 1
ATOM 1489 O O . ASN A 1 184 ? 9.694 -5.590 -14.118 1.00 98.56 184 ASN A O 1
ATOM 1493 N N . ILE A 1 185 ? 10.487 -6.450 -12.203 1.00 98.75 185 ILE A N 1
ATOM 1494 C CA . ILE A 1 185 ? 9.330 -7.312 -11.942 1.00 98.75 185 ILE A CA 1
ATOM 1495 C C . ILE A 1 185 ? 8.945 -7.180 -10.473 1.00 98.75 185 ILE A C 1
ATOM 1497 O O . ILE A 1 185 ? 9.761 -7.452 -9.591 1.00 98.75 185 ILE A O 1
ATOM 1501 N N . TYR A 1 186 ? 7.694 -6.807 -10.225 1.00 98.50 186 TYR A N 1
ATOM 1502 C CA . TYR A 1 186 ? 7.101 -6.743 -8.893 1.00 98.50 186 TYR A CA 1
ATOM 1503 C C . TYR A 1 186 ? 5.856 -7.625 -8.863 1.00 98.50 186 TYR A C 1
ATOM 1505 O O . TYR A 1 186 ? 5.017 -7.547 -9.756 1.00 98.50 186 TYR A O 1
ATOM 1513 N N . ILE A 1 187 ? 5.744 -8.497 -7.866 1.00 98.69 187 ILE A N 1
ATOM 1514 C CA . ILE A 1 187 ? 4.605 -9.402 -7.697 1.00 98.69 187 ILE A CA 1
ATOM 1515 C C . ILE A 1 187 ? 4.159 -9.315 -6.247 1.00 98.69 187 ILE A C 1
ATOM 1517 O O . ILE A 1 187 ? 4.944 -9.605 -5.346 1.00 98.69 187 ILE A O 1
ATOM 1521 N N . TYR A 1 188 ? 2.906 -8.950 -6.027 1.00 98.44 188 TYR A N 1
ATOM 1522 C CA . TYR A 1 188 ? 2.314 -8.781 -4.709 1.00 98.44 188 TYR A CA 1
ATOM 1523 C C . TYR A 1 188 ? 1.167 -9.769 -4.533 1.00 98.44 188 TYR A C 1
ATOM 1525 O O . TYR A 1 188 ? 0.258 -9.820 -5.358 1.00 98.44 188 TYR A O 1
ATOM 1533 N N . ALA A 1 189 ? 1.201 -10.551 -3.457 1.00 98.44 189 ALA A N 1
ATOM 1534 C CA . ALA A 1 189 ? 0.141 -11.483 -3.101 1.00 98.44 189 ALA A CA 1
ATOM 1535 C C . ALA A 1 189 ? -0.715 -10.918 -1.964 1.00 98.44 189 ALA A C 1
ATOM 1537 O O . ALA A 1 189 ? -0.192 -10.514 -0.921 1.00 98.44 189 ALA A O 1
ATOM 1538 N N . PHE A 1 190 ? -2.031 -10.938 -2.153 1.00 97.75 190 PHE A N 1
ATOM 1539 C CA . PHE A 1 190 ? -3.031 -10.441 -1.211 1.00 97.75 190 PHE A CA 1
ATOM 1540 C C . PHE A 1 190 ? -4.073 -11.514 -0.923 1.00 97.75 190 PHE A C 1
ATOM 1542 O O . PHE A 1 190 ? -4.365 -12.351 -1.769 1.00 97.75 190 PHE A O 1
ATOM 1549 N N . THR A 1 191 ? -4.682 -11.466 0.256 1.00 96.75 191 THR A N 1
ATOM 1550 C CA . THR A 1 191 ? -5.785 -12.373 0.611 1.00 96.75 191 THR A CA 1
ATOM 1551 C C . THR A 1 191 ? -7.163 -11.825 0.279 1.00 96.75 191 THR A C 1
ATOM 1553 O O . THR A 1 191 ? -8.146 -12.554 0.353 1.00 96.75 191 THR A O 1
ATOM 1556 N N . SER A 1 192 ? -7.257 -10.546 -0.084 1.00 95.62 192 SER A N 1
ATOM 1557 C CA . SER A 1 192 ? -8.509 -9.938 -0.515 1.00 95.62 192 SER A CA 1
ATOM 1558 C C . SER A 1 192 ? -8.255 -8.767 -1.458 1.00 95.62 192 SER A C 1
ATOM 1560 O O . SER A 1 192 ? -7.165 -8.183 -1.483 1.00 95.62 192 SER A O 1
ATOM 1562 N N . LYS A 1 193 ? -9.282 -8.428 -2.237 1.00 95.75 193 LYS A N 1
ATOM 1563 C CA . LYS A 1 193 ? -9.245 -7.310 -3.178 1.00 95.75 193 LYS A CA 1
ATOM 1564 C C . LYS A 1 193 ? -9.122 -5.973 -2.448 1.00 95.75 193 LYS A C 1
ATOM 1566 O O . LYS A 1 193 ? -8.322 -5.135 -2.843 1.00 95.75 193 LYS A O 1
ATOM 1571 N N . GLU A 1 194 ? -9.827 -5.820 -1.332 1.00 91.12 194 GLU A N 1
ATOM 1572 C CA . GLU A 1 194 ? -9.802 -4.611 -0.506 1.00 91.12 194 GLU A CA 1
ATOM 1573 C C . GLU A 1 194 ? -8.385 -4.308 -0.001 1.00 91.12 194 GLU A C 1
ATOM 1575 O O . GLU A 1 194 ? -7.948 -3.159 -0.031 1.00 91.12 194 GLU A O 1
ATOM 1580 N N . ARG A 1 195 ? -7.630 -5.339 0.412 1.00 93.25 195 ARG A N 1
ATOM 1581 C CA . ARG A 1 195 ? -6.226 -5.174 0.824 1.00 93.25 195 ARG A CA 1
ATOM 1582 C C . ARG A 1 195 ? -5.347 -4.686 -0.323 1.00 93.25 195 ARG A C 1
ATOM 1584 O O . ARG A 1 195 ? -4.522 -3.796 -0.108 1.00 93.25 195 ARG A O 1
ATOM 1591 N N . ALA A 1 196 ? -5.526 -5.245 -1.519 1.00 94.56 196 ALA A N 1
ATOM 1592 C CA . ALA A 1 196 ? -4.791 -4.824 -2.710 1.00 94.56 196 ALA A CA 1
ATOM 1593 C C . ALA A 1 196 ? -5.101 -3.368 -3.099 1.00 94.56 196 ALA A C 1
ATOM 1595 O O . ALA A 1 196 ? -4.192 -2.610 -3.429 1.00 94.56 196 ALA A O 1
ATOM 1596 N N . GLU A 1 197 ? -6.366 -2.958 -3.001 1.00 92.38 197 GLU A N 1
ATOM 1597 C CA . GLU A 1 197 ? -6.834 -1.623 -3.394 1.00 92.38 197 GLU A CA 1
ATOM 1598 C C . GLU A 1 197 ? -6.570 -0.537 -2.337 1.00 92.38 197 GLU A C 1
ATOM 1600 O O . GLU A 1 197 ? -6.580 0.647 -2.662 1.00 92.38 197 GLU A O 1
ATOM 1605 N N . SER A 1 198 ? -6.269 -0.914 -1.090 1.00 88.19 198 SER A N 1
ATOM 1606 C CA . SER A 1 198 ? -6.001 0.027 0.012 1.00 88.19 198 SER A CA 1
ATOM 1607 C C . SER A 1 198 ? -4.838 0.999 -0.231 1.00 88.19 198 SER A C 1
ATOM 1609 O O . SER A 1 198 ? -4.746 2.024 0.440 1.00 88.19 198 SER A O 1
ATOM 1611 N N . GLY A 1 199 ? -3.884 0.654 -1.105 1.00 85.12 199 GLY A N 1
ATOM 1612 C CA . GLY A 1 199 ? -2.638 1.409 -1.293 1.00 85.12 199 GLY A CA 1
ATOM 1613 C C . GLY A 1 199 ? -1.676 1.379 -0.092 1.00 85.12 199 GLY A C 1
ATOM 1614 O O . GLY A 1 199 ? -0.572 1.911 -0.177 1.00 85.12 199 GLY A O 1
ATOM 1615 N N . MET A 1 200 ? -2.039 0.717 1.013 1.00 83.62 200 MET A N 1
ATOM 1616 C CA . MET A 1 200 ? -1.264 0.690 2.262 1.00 83.62 200 MET A CA 1
ATOM 1617 C C . MET A 1 200 ? -0.196 -0.415 2.305 1.00 83.62 200 MET A C 1
ATOM 1619 O O . MET A 1 200 ? 0.381 -0.685 3.356 1.00 83.62 200 MET A O 1
ATOM 1623 N N . GLY A 1 201 ? 0.061 -1.099 1.186 1.00 88.62 201 GLY A N 1
ATOM 1624 C CA . GLY A 1 201 ? 1.050 -2.180 1.130 1.00 88.62 201 GLY A CA 1
ATOM 1625 C C . GLY A 1 201 ? 0.665 -3.406 1.966 1.00 88.62 201 GLY A C 1
ATOM 1626 O O . GLY A 1 201 ? 1.533 -4.048 2.551 1.00 88.62 201 GLY A O 1
ATOM 1627 N N . GLN A 1 202 ? -0.626 -3.747 2.030 1.00 94.06 202 GLN A N 1
ATOM 1628 C CA . GLN A 1 202 ? -1.154 -4.873 2.818 1.00 94.06 202 GLN A CA 1
ATOM 1629 C C . GLN A 1 202 ? -0.955 -6.251 2.153 1.00 94.06 202 GLN A C 1
ATOM 1631 O O . GLN A 1 202 ? -1.821 -7.121 2.239 1.00 94.06 202 GLN A O 1
ATOM 1636 N N . TRP A 1 203 ? 0.168 -6.457 1.471 1.00 97.25 203 TRP A N 1
ATOM 1637 C CA . TRP A 1 203 ? 0.512 -7.750 0.883 1.00 97.25 203 TRP A CA 1
ATOM 1638 C C . TRP A 1 203 ? 0.941 -8.743 1.973 1.00 97.25 203 TRP A C 1
ATOM 1640 O O . TRP A 1 203 ? 1.533 -8.371 2.992 1.00 97.25 203 TRP A O 1
ATOM 1650 N N . ILE A 1 204 ? 0.666 -10.028 1.741 1.00 97.69 204 ILE A N 1
ATOM 1651 C CA . ILE A 1 204 ? 1.140 -11.121 2.602 1.00 97.69 204 ILE A CA 1
ATOM 1652 C C . ILE A 1 204 ? 2.463 -11.716 2.118 1.00 97.69 204 ILE A C 1
ATOM 1654 O O . ILE A 1 204 ? 3.227 -12.269 2.906 1.00 97.69 204 ILE A O 1
ATOM 1658 N N . ALA A 1 205 ? 2.756 -11.570 0.827 1.00 98.25 205 ALA A N 1
ATOM 1659 C CA . ALA A 1 205 ? 4.044 -11.894 0.241 1.00 98.25 205 ALA A CA 1
ATOM 1660 C C . ALA A 1 205 ? 4.324 -10.979 -0.952 1.00 98.25 205 ALA A C 1
ATOM 1662 O O . ALA A 1 205 ? 3.408 -10.564 -1.661 1.00 98.25 205 ALA A O 1
ATOM 1663 N N . MET A 1 206 ? 5.595 -10.677 -1.173 1.00 98.50 206 MET A N 1
ATOM 1664 C CA . MET A 1 206 ? 6.050 -9.823 -2.259 1.00 98.50 206 MET A CA 1
ATOM 1665 C C . MET A 1 206 ? 7.313 -10.412 -2.869 1.00 98.50 206 MET A C 1
ATOM 1667 O O . MET A 1 206 ? 8.236 -10.783 -2.147 1.00 98.50 206 MET A O 1
ATOM 1671 N N . LEU A 1 207 ? 7.377 -10.449 -4.195 1.00 98.62 207 LEU A N 1
ATOM 1672 C CA . LEU A 1 207 ? 8.606 -10.655 -4.948 1.00 98.62 207 LEU A CA 1
ATOM 1673 C C . LEU A 1 207 ? 8.957 -9.362 -5.670 1.00 98.62 207 LEU A C 1
ATOM 1675 O O . LEU A 1 207 ? 8.122 -8.797 -6.371 1.00 98.62 207 LEU A O 1
ATOM 1679 N N . GLN A 1 208 ? 10.205 -8.928 -5.538 1.00 98.38 208 GLN A N 1
ATOM 1680 C CA . GLN A 1 208 ? 10.731 -7.780 -6.266 1.00 98.38 208 GLN A CA 1
ATOM 1681 C C . GLN A 1 208 ? 12.050 -8.120 -6.958 1.00 98.38 208 GLN A C 1
ATOM 1683 O O . GLN A 1 208 ? 12.909 -8.805 -6.402 1.00 98.38 208 GLN A O 1
ATOM 1688 N N . LYS A 1 209 ? 12.204 -7.624 -8.181 1.00 98.44 209 LYS A N 1
ATOM 1689 C CA . LYS A 1 209 ? 13.428 -7.659 -8.976 1.00 98.44 209 LYS A CA 1
ATOM 1690 C C . LYS A 1 209 ? 13.575 -6.300 -9.647 1.00 98.44 209 LYS A C 1
ATOM 1692 O O . LYS A 1 209 ? 12.816 -5.996 -10.562 1.00 98.44 209 LYS A O 1
ATOM 1697 N N . SER A 1 210 ? 14.542 -5.507 -9.213 1.00 97.62 210 SER A N 1
ATOM 1698 C CA . SER A 1 210 ? 14.946 -4.260 -9.869 1.00 97.62 210 SER A CA 1
ATOM 1699 C C . SER A 1 210 ? 16.000 -4.536 -10.940 1.00 97.62 210 SER A C 1
ATOM 1701 O O . SER A 1 210 ? 16.538 -5.640 -10.992 1.00 97.62 210 SER A O 1
ATOM 1703 N N . TYR A 1 211 ? 16.312 -3.560 -11.793 1.00 95.12 211 TYR A N 1
ATOM 1704 C CA . TYR A 1 211 ? 17.264 -3.724 -12.900 1.00 95.12 211 TYR A CA 1
ATOM 1705 C C . TYR A 1 211 ? 18.629 -4.283 -12.450 1.00 95.12 211 TYR A C 1
ATOM 1707 O O . TYR A 1 211 ? 19.047 -5.326 -12.953 1.00 95.12 211 TYR A O 1
ATOM 1715 N N . ASP A 1 212 ? 19.246 -3.670 -11.435 1.00 95.88 212 ASP A N 1
ATOM 1716 C CA . ASP A 1 212 ? 20.602 -4.008 -10.966 1.00 95.88 212 ASP A CA 1
ATOM 1717 C C . ASP A 1 212 ? 20.687 -5.288 -10.120 1.00 95.88 212 ASP A C 1
ATOM 1719 O O . ASP A 1 212 ? 21.772 -5.801 -9.841 1.00 95.88 212 ASP A O 1
ATOM 1723 N N . ASP A 1 213 ? 19.545 -5.839 -9.712 1.00 96.75 213 ASP A N 1
ATOM 1724 C CA . ASP A 1 213 ? 19.528 -7.050 -8.901 1.00 96.75 213 ASP A CA 1
ATOM 1725 C C . ASP A 1 213 ? 20.021 -8.255 -9.721 1.00 96.75 213 ASP A C 1
ATOM 1727 O O . ASP A 1 213 ? 19.648 -8.453 -10.877 1.00 96.75 213 ASP A O 1
ATOM 1731 N N . VAL A 1 214 ? 20.794 -9.156 -9.118 1.00 97.12 214 VAL A N 1
ATOM 1732 C CA . VAL A 1 214 ? 21.177 -10.415 -9.792 1.00 97.12 214 VAL A CA 1
ATOM 1733 C C . VAL A 1 214 ? 20.033 -11.437 -9.735 1.00 97.12 214 VAL A C 1
ATOM 1735 O O . VAL A 1 214 ? 19.826 -12.229 -10.657 1.00 97.12 214 VAL A O 1
ATOM 1738 N N . LYS A 1 215 ? 19.256 -11.424 -8.647 1.00 97.81 215 LYS A N 1
ATOM 1739 C CA . LYS A 1 215 ? 18.171 -12.371 -8.346 1.00 97.81 215 LYS A CA 1
ATOM 1740 C C . LYS A 1 215 ? 16.989 -11.630 -7.712 1.00 97.81 215 LYS A C 1
ATOM 1742 O O . LYS A 1 215 ? 17.213 -10.590 -7.102 1.00 97.81 215 LYS A O 1
ATOM 1747 N N . PRO A 1 216 ? 15.750 -12.134 -7.845 1.00 98.38 216 PRO A N 1
ATOM 1748 C CA . PRO A 1 216 ? 14.617 -11.542 -7.148 1.00 98.38 216 PRO A CA 1
ATOM 1749 C C . PRO A 1 216 ? 14.753 -11.727 -5.631 1.00 98.38 216 PRO A C 1
ATOM 1751 O O . PRO A 1 216 ? 15.269 -12.746 -5.168 1.00 98.38 216 PRO A O 1
ATOM 1754 N N . THR A 1 217 ? 14.232 -10.771 -4.867 1.00 98.56 217 THR A N 1
ATOM 1755 C CA . THR A 1 217 ? 14.071 -10.864 -3.412 1.00 98.56 217 THR A CA 1
ATOM 1756 C C . THR A 1 217 ? 12.613 -11.158 -3.084 1.00 98.56 217 THR A C 1
ATOM 1758 O O . THR A 1 217 ? 11.720 -10.520 -3.640 1.00 98.56 217 THR A O 1
ATOM 1761 N N . ILE A 1 218 ? 12.372 -12.113 -2.182 1.00 98.56 218 ILE A N 1
ATOM 1762 C CA . ILE A 1 218 ? 11.030 -12.452 -1.694 1.00 98.56 218 ILE A CA 1
ATOM 1763 C C . ILE A 1 218 ? 10.911 -12.050 -0.226 1.00 98.56 218 ILE A C 1
ATOM 1765 O O . ILE A 1 218 ? 11.675 -12.543 0.606 1.00 98.56 218 ILE A O 1
ATOM 1769 N N . SER A 1 219 ? 9.916 -11.222 0.074 1.00 98.31 219 SER A N 1
ATOM 1770 C CA . SER A 1 219 ? 9.529 -10.802 1.420 1.00 98.31 219 SER A CA 1
ATOM 1771 C C . SER A 1 219 ? 8.204 -11.454 1.801 1.00 98.31 219 SER A C 1
ATOM 1773 O O . SER A 1 219 ? 7.261 -11.450 1.012 1.00 98.31 219 SER A O 1
ATOM 1775 N N . ILE A 1 220 ? 8.125 -11.995 3.013 1.00 98.00 220 ILE A N 1
ATOM 1776 C CA . ILE A 1 220 ? 6.930 -12.643 3.559 1.00 98.00 220 ILE A CA 1
ATOM 1777 C C . ILE A 1 220 ? 6.474 -11.852 4.783 1.00 98.00 220 ILE A C 1
ATOM 1779 O O . ILE A 1 220 ? 7.290 -11.488 5.626 1.00 98.00 220 ILE A O 1
ATOM 1783 N N . ASN A 1 221 ? 5.178 -11.567 4.876 1.00 96.88 221 ASN A N 1
ATOM 1784 C CA . ASN A 1 221 ? 4.588 -10.908 6.033 1.00 96.88 221 ASN A CA 1
ATOM 1785 C C . ASN A 1 221 ? 4.015 -11.965 6.983 1.00 96.88 221 ASN A C 1
ATOM 1787 O O . ASN A 1 221 ? 2.815 -12.245 6.982 1.00 96.88 221 ASN A O 1
ATOM 1791 N N . GLU A 1 222 ? 4.894 -12.564 7.787 1.00 94.75 222 GLU A N 1
ATOM 1792 C CA . GLU A 1 222 ? 4.545 -13.638 8.728 1.00 94.75 222 GLU A CA 1
ATOM 1793 C C . GLU A 1 222 ? 3.405 -13.239 9.670 1.00 94.75 222 GLU A C 1
ATOM 1795 O O . GLU A 1 222 ? 2.512 -14.043 9.933 1.00 94.75 222 GLU A O 1
ATOM 1800 N N . ARG A 1 223 ? 3.375 -11.973 10.115 1.00 91.75 223 ARG A N 1
ATOM 1801 C CA . ARG A 1 223 ? 2.303 -11.456 10.976 1.00 91.75 223 ARG A CA 1
ATOM 1802 C C . ARG A 1 223 ? 0.945 -11.544 10.290 1.00 91.75 223 ARG A C 1
ATOM 1804 O O . ARG A 1 223 ? -0.015 -11.976 10.919 1.00 91.75 223 ARG A O 1
ATOM 1811 N N . GLN A 1 224 ? 0.852 -11.148 9.020 1.00 92.75 224 GLN A N 1
ATOM 1812 C CA . GLN A 1 224 ? -0.415 -11.248 8.300 1.00 92.75 224 GLN A CA 1
ATOM 1813 C C . GLN A 1 224 ? -0.807 -12.697 8.024 1.00 92.75 224 GLN A C 1
ATOM 1815 O O . GLN A 1 224 ? -1.989 -13.001 8.134 1.00 92.75 224 GLN A O 1
ATOM 1820 N N . ILE A 1 225 ? 0.148 -13.584 7.721 1.00 93.50 225 ILE A N 1
ATOM 1821 C CA . ILE A 1 225 ? -0.126 -15.017 7.520 1.00 93.50 225 ILE A CA 1
ATOM 1822 C C . ILE A 1 225 ? -0.660 -15.650 8.808 1.00 93.50 225 ILE A C 1
ATOM 1824 O O . ILE A 1 225 ? -1.691 -16.315 8.776 1.00 93.50 225 ILE A O 1
ATOM 1828 N N . ALA A 1 226 ? -0.019 -15.383 9.949 1.00 91.00 226 ALA A N 1
ATOM 1829 C CA . ALA A 1 226 ? -0.460 -15.873 11.255 1.00 91.00 226 ALA A CA 1
ATOM 1830 C C . ALA A 1 226 ? -1.882 -15.404 11.617 1.00 91.00 226 ALA A C 1
ATOM 1832 O O . ALA A 1 226 ? -2.594 -16.084 12.351 1.00 91.00 226 ALA A O 1
ATOM 1833 N N . GLN A 1 227 ? -2.313 -14.261 11.077 1.00 88.75 227 GLN A N 1
ATOM 1834 C CA . GLN A 1 227 ? -3.656 -13.717 11.277 1.00 88.75 227 GLN A CA 1
ATOM 1835 C C . GLN A 1 227 ? -4.721 -14.321 10.348 1.00 88.75 227 GLN A C 1
ATOM 1837 O O . GLN A 1 227 ? -5.901 -14.158 10.634 1.00 88.75 227 GLN A O 1
ATOM 1842 N N . LEU A 1 228 ? -4.362 -15.033 9.270 1.00 87.31 228 LEU A N 1
ATOM 1843 C CA . LEU A 1 228 ? -5.343 -15.573 8.307 1.00 87.31 228 LEU A CA 1
ATOM 1844 C C . LEU A 1 228 ? -6.259 -16.652 8.895 1.00 87.31 228 LEU A C 1
ATOM 1846 O O . LEU A 1 228 ? -7.360 -16.852 8.392 1.00 87.31 228 LEU A O 1
ATOM 1850 N N . GLY A 1 229 ? -5.817 -17.327 9.957 1.00 80.44 229 GLY A N 1
ATOM 1851 C CA . GLY A 1 229 ? -6.615 -18.298 10.710 1.00 80.44 229 GLY A CA 1
ATOM 1852 C C . GLY A 1 229 ? -7.059 -17.800 12.085 1.00 80.44 229 GLY A C 1
ATOM 1853 O O . GLY A 1 229 ? -7.640 -18.570 12.852 1.00 80.44 229 GLY A O 1
ATOM 1854 N N . ALA A 1 230 ? -6.759 -16.545 12.434 1.00 82.94 230 ALA A N 1
ATOM 1855 C CA . ALA A 1 230 ? -7.202 -15.986 13.699 1.00 82.94 230 ALA A CA 1
ATOM 1856 C C . ALA A 1 230 ? -8.726 -15.838 13.666 1.00 82.94 230 ALA A C 1
ATOM 1858 O O . ALA A 1 230 ? -9.297 -15.337 12.697 1.00 82.94 230 ALA A O 1
ATOM 1859 N N . LYS A 1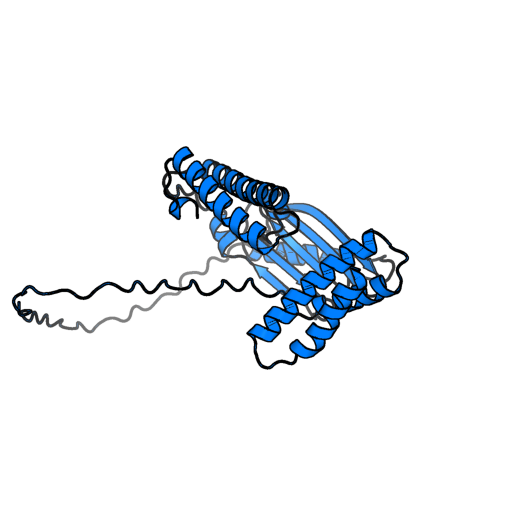 231 ? -9.396 -16.290 14.730 1.00 80.75 231 LYS A N 1
ATOM 1860 C CA . LYS A 1 231 ? -10.824 -16.011 14.893 1.00 80.75 231 LYS A CA 1
ATOM 1861 C C . LYS A 1 231 ? -11.017 -14.492 14.940 1.00 80.75 231 LYS A C 1
ATOM 1863 O O . LYS A 1 231 ? -10.147 -13.826 15.508 1.00 80.75 231 LYS A O 1
ATOM 1868 N N . PRO A 1 232 ? -12.125 -13.959 14.391 1.00 78.31 232 PRO A N 1
ATOM 1869 C CA . PRO A 1 232 ? -12.462 -12.552 14.544 1.00 78.31 232 PRO A CA 1
ATOM 1870 C C . PRO A 1 232 ? -12.331 -12.161 16.015 1.00 78.31 232 PRO A C 1
ATOM 1872 O O . PRO A 1 232 ? -12.975 -12.749 16.883 1.00 78.31 232 PRO A O 1
ATOM 1875 N N . GLU A 1 233 ? -11.412 -11.244 16.299 1.00 77.38 233 GLU A N 1
ATOM 1876 C CA . GLU A 1 233 ? -11.149 -10.813 17.664 1.00 77.38 233 GLU A CA 1
ATOM 1877 C C . GLU A 1 233 ? -12.231 -9.811 18.070 1.00 77.38 233 GLU A C 1
ATOM 1879 O O . GLU A 1 233 ? -12.447 -8.806 17.382 1.00 77.38 233 GLU A O 1
ATOM 1884 N N . GLU A 1 234 ? -12.909 -10.078 19.182 1.00 84.38 234 GLU A N 1
ATOM 1885 C CA . GLU A 1 234 ? -13.700 -9.058 19.859 1.00 84.38 234 GLU A CA 1
ATOM 1886 C C . GLU A 1 234 ? -12.737 -8.143 20.608 1.00 84.38 234 GLU A C 1
ATOM 1888 O O . GLU A 1 234 ? -12.160 -8.515 21.629 1.00 84.38 234 GLU A O 1
ATOM 1893 N N . GLN A 1 235 ? -12.545 -6.934 20.088 1.00 82.00 235 GLN A N 1
ATOM 1894 C CA . GLN A 1 235 ? -11.714 -5.927 20.736 1.00 82.00 235 GLN A CA 1
ATOM 1895 C C . GLN A 1 235 ? -12.634 -4.854 21.306 1.00 82.00 235 GLN A C 1
ATOM 1897 O O . GLN A 1 235 ? -13.464 -4.304 20.585 1.00 82.00 235 GLN A O 1
ATOM 1902 N N . PHE A 1 236 ? -12.515 -4.590 22.609 1.00 88.94 236 PHE A N 1
ATOM 1903 C CA . PHE A 1 236 ? -13.398 -3.668 23.339 1.00 88.94 236 PHE A CA 1
ATOM 1904 C C . PHE A 1 236 ? -14.893 -4.029 23.234 1.00 88.94 236 PHE A C 1
ATOM 1906 O O . PHE A 1 236 ? -15.748 -3.152 23.269 1.00 88.94 236 PHE A O 1
ATOM 1913 N N . GLY A 1 237 ? -15.214 -5.321 23.086 1.00 89.00 237 GLY A N 1
ATOM 1914 C CA . GLY A 1 237 ? -16.593 -5.793 22.911 1.00 89.00 237 GLY A CA 1
ATOM 1915 C C . GLY A 1 237 ? -17.192 -5.508 21.528 1.00 89.00 237 GLY A C 1
ATOM 1916 O O . GLY A 1 237 ? -18.398 -5.651 21.348 1.00 89.00 237 GLY A O 1
ATOM 1917 N N . LEU A 1 238 ? -16.376 -5.104 20.548 1.00 90.75 238 LEU A N 1
ATOM 1918 C CA . LEU A 1 238 ? -16.815 -4.830 19.182 1.00 90.75 238 LEU A CA 1
ATOM 1919 C C . LEU A 1 238 ? -16.438 -5.968 18.237 1.00 90.75 238 LEU A C 1
ATOM 1921 O O . LEU A 1 238 ? -15.288 -6.422 18.221 1.00 90.75 238 LEU A O 1
ATOM 1925 N N . SER A 1 239 ? -17.382 -6.350 17.372 1.00 91.44 239 SER A N 1
ATOM 1926 C CA . SER A 1 239 ? -17.097 -7.247 16.252 1.00 91.44 239 SER A CA 1
ATOM 1927 C C . SER A 1 239 ? -16.158 -6.586 15.238 1.00 91.44 239 SER A C 1
ATOM 1929 O O . SER A 1 239 ? -16.022 -5.358 15.172 1.00 91.44 239 SER A O 1
ATOM 1931 N N . GLU A 1 240 ? -15.507 -7.398 14.408 1.00 86.44 240 GLU A N 1
ATOM 1932 C CA . GLU A 1 240 ? -14.653 -6.894 13.332 1.00 86.44 240 GLU A CA 1
ATOM 1933 C C . GLU A 1 240 ? -15.438 -6.025 12.335 1.00 86.44 240 GLU A C 1
ATOM 1935 O O . GLU A 1 240 ? -14.924 -4.994 11.896 1.00 86.44 240 GLU A O 1
ATOM 1940 N N . GLU A 1 241 ? -16.690 -6.376 12.006 1.00 89.94 241 GLU A N 1
ATOM 1941 C CA . GLU A 1 241 ? -17.517 -5.537 11.130 1.00 89.94 241 GLU A CA 1
ATOM 1942 C C . GLU A 1 241 ? -17.764 -4.163 11.750 1.00 89.94 241 GLU A C 1
ATOM 1944 O O . GLU A 1 241 ? -17.649 -3.150 11.057 1.00 89.94 241 GLU A O 1
ATOM 1949 N N . LYS A 1 242 ? -18.037 -4.116 13.060 1.00 93.38 242 LYS A N 1
ATOM 1950 C CA . LYS A 1 242 ? -18.294 -2.855 13.756 1.00 93.38 242 LYS A CA 1
ATOM 1951 C C . LYS A 1 242 ? -17.044 -1.985 13.834 1.00 93.38 242 LYS A C 1
ATOM 1953 O O . LYS A 1 242 ? -17.122 -0.784 13.596 1.00 93.38 242 LYS A O 1
ATOM 1958 N N . ARG A 1 243 ? -15.871 -2.584 14.068 1.00 92.12 243 ARG A N 1
ATOM 1959 C CA . ARG A 1 243 ? -14.583 -1.870 14.012 1.00 92.12 243 ARG A CA 1
ATOM 1960 C C . ARG A 1 243 ? -14.288 -1.319 12.617 1.00 92.12 243 ARG A C 1
ATOM 1962 O O . ARG A 1 243 ? -13.841 -0.182 12.497 1.00 92.12 243 ARG A O 1
ATOM 1969 N N . LYS A 1 244 ? -14.591 -2.075 11.555 1.00 89.31 244 LYS A N 1
ATOM 1970 C CA . LYS A 1 244 ? -14.474 -1.595 10.166 1.00 89.31 244 LYS A CA 1
ATOM 1971 C C . LYS A 1 244 ? -15.424 -0.433 9.874 1.00 89.31 244 LYS A C 1
ATOM 1973 O O . LYS A 1 244 ? -15.040 0.489 9.162 1.00 89.31 244 LYS A O 1
ATOM 1978 N N . GLU A 1 245 ? -16.647 -0.474 10.396 1.00 94.00 245 GLU A N 1
ATOM 1979 C CA . GLU A 1 245 ? -17.616 0.623 10.279 1.00 94.00 245 GLU A CA 1
ATOM 1980 C C . GLU A 1 245 ? -17.097 1.896 10.962 1.00 94.00 245 GLU A C 1
ATOM 1982 O O . GLU A 1 245 ? -17.046 2.948 10.328 1.00 94.00 245 GLU A O 1
ATOM 1987 N N . ILE A 1 246 ? -16.614 1.782 12.204 1.00 94.75 246 ILE A N 1
ATOM 1988 C CA . ILE A 1 246 ? -16.014 2.895 12.955 1.00 94.75 246 ILE A CA 1
ATOM 1989 C C . ILE A 1 246 ? -14.818 3.480 12.203 1.00 94.75 246 ILE A C 1
ATOM 1991 O O . ILE A 1 246 ? -14.721 4.696 12.059 1.00 94.75 246 ILE A O 1
ATOM 1995 N N . TRP A 1 247 ? -13.928 2.631 11.682 1.00 92.75 247 TRP A N 1
ATOM 1996 C CA . TRP A 1 247 ? -12.765 3.087 10.923 1.00 92.75 247 TRP A CA 1
ATOM 1997 C C . TRP A 1 247 ? -13.163 3.871 9.666 1.00 92.75 247 TRP A C 1
ATOM 1999 O O . TRP A 1 247 ? -12.587 4.918 9.387 1.00 92.75 247 TRP A O 1
ATOM 2009 N N . LYS A 1 248 ? -14.190 3.419 8.932 1.00 91.44 248 LYS A N 1
ATOM 2010 C CA . LYS A 1 248 ? -14.720 4.168 7.781 1.00 91.44 248 LYS A CA 1
ATOM 2011 C C . LYS A 1 248 ? -15.262 5.536 8.195 1.00 91.44 248 LYS A C 1
ATOM 2013 O O . LYS A 1 248 ? -15.022 6.513 7.495 1.00 91.44 248 LYS A O 1
ATOM 2018 N N . GLU A 1 249 ? -15.975 5.615 9.319 1.00 96.62 249 GLU A N 1
ATOM 2019 C CA . GLU A 1 249 ? -16.458 6.897 9.843 1.00 96.62 249 GLU A CA 1
ATOM 2020 C C . GLU A 1 249 ? -15.308 7.819 10.271 1.00 96.62 249 GLU A C 1
ATOM 2022 O O . GLU A 1 249 ? -15.385 9.016 10.015 1.00 96.62 249 GLU A O 1
ATOM 2027 N N . LEU A 1 250 ? -14.228 7.284 10.855 1.00 94.94 250 LEU A N 1
ATOM 2028 C CA . LEU A 1 250 ? -13.034 8.066 11.199 1.00 94.94 250 LEU A CA 1
ATOM 2029 C C . LEU A 1 250 ? -12.382 8.701 9.965 1.00 94.94 250 LEU A C 1
ATOM 2031 O O . LEU A 1 250 ? -12.081 9.889 9.996 1.00 94.94 250 LEU A O 1
ATOM 2035 N N . VAL A 1 251 ? -12.228 7.948 8.871 1.00 91.19 251 VAL A N 1
ATOM 2036 C CA . VAL A 1 251 ? -11.676 8.484 7.612 1.00 91.19 251 VAL A CA 1
ATOM 2037 C C . VAL A 1 251 ? -12.556 9.613 7.065 1.00 91.19 251 VAL A C 1
ATOM 2039 O O . VAL A 1 251 ? -12.057 10.686 6.746 1.00 91.19 251 VAL A O 1
ATOM 2042 N N . LEU A 1 252 ? -13.880 9.418 7.035 1.00 94.81 252 LEU A N 1
ATOM 2043 C CA . LEU A 1 252 ? -14.816 10.454 6.576 1.00 94.81 252 LEU A CA 1
ATOM 2044 C C . LEU A 1 252 ? -14.798 11.708 7.461 1.00 94.81 252 LEU A C 1
ATOM 2046 O O . LEU A 1 252 ? -15.043 12.810 6.977 1.00 94.81 252 LEU A O 1
ATOM 2050 N N . ILE A 1 253 ? -14.542 11.545 8.759 1.00 97.31 253 ILE A N 1
ATOM 2051 C CA . ILE A 1 253 ? -14.385 12.655 9.701 1.00 97.31 253 ILE A CA 1
ATOM 2052 C C . ILE A 1 253 ? -13.143 13.486 9.373 1.00 97.31 253 ILE A C 1
ATOM 2054 O O . ILE A 1 253 ? -13.230 14.711 9.421 1.00 97.31 253 ILE A O 1
ATOM 2058 N N . GLU A 1 254 ? -12.017 12.846 9.052 1.00 94.31 254 GLU A N 1
ATOM 2059 C CA . GLU A 1 254 ? -10.781 13.539 8.667 1.00 94.31 254 GLU A CA 1
ATOM 2060 C C . GLU A 1 254 ? -10.975 14.318 7.362 1.00 94.31 254 GLU A C 1
ATOM 2062 O O . GLU A 1 254 ? -10.717 15.522 7.332 1.00 94.31 254 GLU A O 1
ATOM 2067 N N . ASP A 1 255 ? -11.532 13.672 6.333 1.00 94.56 255 ASP A N 1
ATOM 2068 C CA . ASP A 1 255 ? -11.829 14.314 5.047 1.00 94.56 255 ASP A CA 1
ATOM 2069 C C . ASP A 1 255 ? -12.742 15.535 5.235 1.00 94.56 255 ASP A C 1
ATOM 2071 O O . ASP A 1 255 ? -12.441 16.637 4.771 1.00 94.56 255 ASP A O 1
ATOM 2075 N N . ARG A 1 256 ? -13.828 15.366 5.999 1.00 97.62 256 ARG A N 1
ATOM 2076 C CA . ARG A 1 256 ? -14.770 16.446 6.306 1.00 97.62 256 ARG A CA 1
ATOM 2077 C C . ARG A 1 256 ? -14.114 17.590 7.081 1.00 97.62 256 ARG A C 1
ATOM 2079 O O . ARG A 1 256 ? -14.380 18.753 6.793 1.00 97.62 256 ARG A O 1
ATOM 2086 N N . ALA A 1 257 ? -13.300 17.279 8.088 1.00 97.81 257 ALA A N 1
ATOM 2087 C CA . ALA A 1 257 ? -12.618 18.287 8.894 1.00 97.81 257 ALA A CA 1
ATOM 2088 C C . ALA A 1 257 ? -11.649 19.124 8.049 1.00 97.81 257 ALA A C 1
ATOM 2090 O O . ALA A 1 257 ? -11.585 20.343 8.216 1.00 97.81 257 ALA A O 1
ATOM 2091 N N . MET A 1 258 ? -10.933 18.477 7.127 1.00 96.62 258 MET A N 1
ATOM 2092 C CA . MET A 1 258 ? -10.044 19.137 6.177 1.00 96.62 258 MET A CA 1
ATOM 2093 C C . MET A 1 258 ? -10.824 20.044 5.214 1.00 96.62 258 MET A C 1
ATOM 2095 O O . MET A 1 258 ? -10.437 21.196 5.020 1.00 96.62 258 MET A O 1
ATOM 2099 N N . GLU A 1 259 ? -11.926 19.559 4.631 1.00 97.31 259 GLU A N 1
ATOM 2100 C CA . GLU A 1 259 ? -12.774 20.348 3.723 1.00 97.31 259 GLU A CA 1
ATOM 2101 C C . GLU A 1 259 ? -13.344 21.599 4.408 1.00 97.31 259 GLU A C 1
ATOM 2103 O O . GLU A 1 259 ? -13.212 22.704 3.880 1.00 97.31 259 GLU A O 1
ATOM 2108 N N . GLU A 1 260 ? -13.906 21.452 5.611 1.00 98.19 260 GLU A N 1
ATOM 2109 C CA . GLU A 1 260 ? -14.458 22.574 6.381 1.00 98.19 260 GLU A CA 1
ATOM 2110 C C . GLU A 1 260 ? -13.370 23.581 6.798 1.00 98.19 260 GLU A C 1
ATOM 2112 O O . GLU A 1 260 ? -13.589 24.795 6.758 1.00 98.19 260 GLU A O 1
ATOM 2117 N N . ALA A 1 261 ? -12.176 23.107 7.174 1.00 97.75 261 ALA A N 1
ATOM 2118 C CA . ALA A 1 261 ? -11.050 23.980 7.500 1.00 97.75 261 ALA A CA 1
ATOM 2119 C C . ALA A 1 261 ? -10.559 24.776 6.280 1.00 97.75 261 ALA A C 1
ATOM 2121 O O . ALA A 1 261 ? -10.261 25.969 6.398 1.00 97.75 261 ALA A O 1
ATOM 2122 N N . LEU A 1 262 ? -10.504 24.135 5.109 1.00 96.38 262 LEU A N 1
ATOM 2123 C CA . LEU A 1 262 ? -10.130 24.772 3.849 1.00 96.38 262 LEU A CA 1
ATOM 2124 C C . LEU A 1 262 ? -11.165 25.815 3.407 1.00 96.38 262 LEU A C 1
ATOM 2126 O O . LEU A 1 262 ? -10.779 26.893 2.959 1.00 96.38 262 LEU A O 1
ATOM 2130 N N . GLU A 1 263 ? -12.460 25.521 3.549 1.00 97.94 263 GLU A N 1
ATOM 2131 C CA . GLU A 1 263 ? -13.541 26.461 3.230 1.00 97.94 263 GLU A CA 1
ATOM 2132 C C . GLU A 1 263 ? -13.480 27.707 4.122 1.00 97.94 263 GLU A C 1
ATOM 2134 O O . GLU A 1 263 ? -13.624 28.831 3.637 1.00 97.94 263 GLU A O 1
ATOM 2139 N N . GLN A 1 264 ? -13.221 27.525 5.420 1.00 98.19 264 GLN A N 1
ATOM 2140 C CA . GLN A 1 264 ? -13.180 28.638 6.364 1.00 98.19 264 GLN A CA 1
ATOM 2141 C C . GLN A 1 264 ? -11.900 29.484 6.250 1.00 98.19 264 GLN A C 1
ATOM 2143 O O . GLN A 1 264 ? -11.9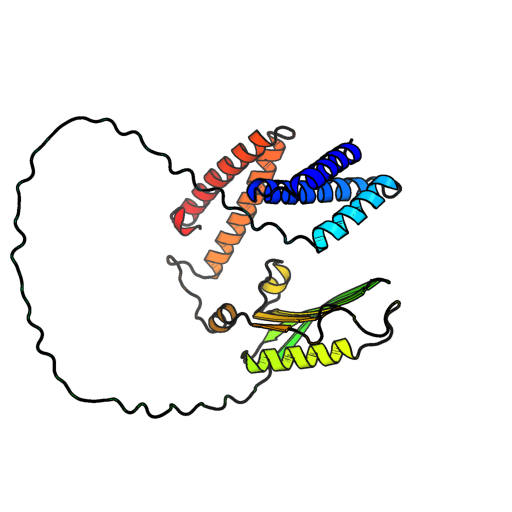50 30.696 6.472 1.00 98.19 264 GLN A O 1
ATOM 2148 N N . TYR A 1 265 ? -10.762 28.876 5.906 1.00 96.88 265 TYR A N 1
ATOM 2149 C CA . TYR A 1 265 ? -9.458 29.547 5.869 1.00 96.88 265 TYR A CA 1
ATOM 2150 C C . TYR A 1 265 ? -8.691 29.299 4.562 1.00 96.88 265 TYR A C 1
ATOM 2152 O O . TYR A 1 265 ? -7.568 28.813 4.621 1.00 96.88 265 TYR A O 1
ATOM 2160 N N . PRO A 1 266 ? -9.196 29.664 3.372 1.00 95.81 266 PRO A N 1
ATOM 2161 C CA . PRO A 1 266 ? -8.654 29.202 2.084 1.00 95.81 266 PRO A CA 1
ATOM 2162 C C . PRO A 1 266 ? -7.179 29.551 1.814 1.00 95.81 266 PRO A C 1
ATOM 2164 O O . PRO A 1 266 ? -6.500 28.810 1.106 1.00 95.81 266 PRO A O 1
ATOM 2167 N N . GLU A 1 267 ? -6.663 30.641 2.387 1.00 95.31 267 GLU A N 1
ATOM 2168 C CA . GLU A 1 267 ? -5.284 31.115 2.165 1.00 95.31 267 GLU A CA 1
ATOM 2169 C C . GLU A 1 267 ? -4.399 31.053 3.424 1.00 95.31 267 GLU A C 1
ATOM 2171 O O . GLU A 1 267 ? -3.192 31.279 3.352 1.00 95.31 267 GLU A O 1
ATOM 2176 N N . GLU A 1 268 ? -4.970 30.733 4.590 1.00 96.56 268 GLU A N 1
ATOM 2177 C CA . GLU A 1 268 ? -4.281 30.812 5.883 1.00 96.56 268 GLU A CA 1
ATOM 2178 C C . GLU A 1 268 ? -3.930 29.414 6.408 1.00 96.56 268 GLU A C 1
ATOM 2180 O O . GLU A 1 268 ? -4.582 28.895 7.312 1.00 96.56 268 GLU A O 1
ATOM 2185 N N . PHE A 1 269 ? -2.883 28.804 5.845 1.00 89.69 269 PHE A N 1
ATOM 2186 C CA . PHE A 1 269 ? -2.496 27.413 6.128 1.00 89.69 269 PHE A CA 1
ATOM 2187 C C . PHE A 1 269 ? -2.385 27.078 7.626 1.00 89.69 269 PHE A C 1
ATOM 2189 O O . PHE A 1 269 ? -2.894 26.053 8.068 1.00 89.69 269 PHE A O 1
ATOM 2196 N N . GLU A 1 270 ? -1.767 27.944 8.433 1.00 94.62 270 GLU A N 1
ATOM 2197 C CA . GLU A 1 270 ? -1.640 27.703 9.879 1.00 94.62 270 GLU A CA 1
ATOM 2198 C C . GLU A 1 270 ? -3.011 27.600 10.568 1.00 94.62 270 GLU A C 1
ATOM 2200 O O . GLU A 1 270 ? -3.227 26.711 11.392 1.00 94.62 270 GLU A O 1
ATOM 2205 N N . LYS A 1 271 ? -3.966 28.454 10.172 1.00 96.38 271 LYS A N 1
ATOM 2206 C CA . LYS A 1 271 ? -5.338 28.418 10.693 1.00 96.38 271 LYS A CA 1
ATOM 2207 C C . LYS A 1 271 ? -6.121 27.215 10.176 1.00 96.38 271 LYS A C 1
ATOM 2209 O O . LYS A 1 271 ? -6.919 26.667 10.933 1.00 96.38 271 LYS A O 1
ATOM 2214 N N . GLN A 1 272 ? -5.881 26.783 8.933 1.00 95.62 272 GLN A N 1
ATOM 2215 C CA . GLN A 1 272 ? -6.459 25.544 8.398 1.00 95.62 272 GLN A CA 1
ATOM 2216 C C . GLN A 1 272 ? -6.066 24.355 9.279 1.00 95.62 272 GLN A C 1
ATOM 2218 O O . GLN A 1 272 ? -6.940 23.656 9.779 1.00 95.62 272 GLN A O 1
ATOM 2223 N N . VAL A 1 273 ? -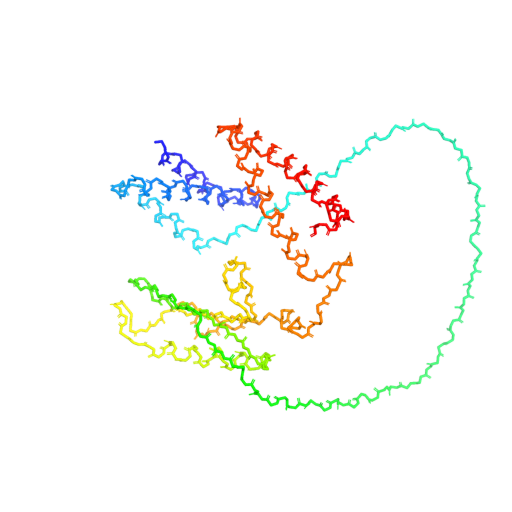4.767 24.177 9.540 1.00 94.81 273 VAL A N 1
ATOM 2224 C CA . VAL A 1 273 ? -4.252 23.050 10.336 1.00 94.81 273 VAL A CA 1
ATOM 2225 C C . VAL A 1 273 ? -4.799 23.070 11.767 1.00 94.81 273 VAL A C 1
ATOM 2227 O O . VAL A 1 273 ? -5.179 22.030 12.310 1.00 94.81 273 VAL A O 1
ATOM 2230 N N . GLU A 1 274 ? -4.859 24.246 12.399 1.00 97.62 274 GLU A N 1
ATOM 2231 C CA . GLU A 1 274 ? -5.423 24.379 13.746 1.00 97.62 274 GLU A CA 1
ATOM 2232 C C . GLU A 1 274 ? -6.920 24.031 13.773 1.00 97.62 274 GLU A C 1
ATOM 2234 O O . GLU A 1 274 ? -7.378 23.290 14.651 1.00 97.62 274 GLU A O 1
ATOM 2239 N N . MET A 1 275 ? -7.681 24.531 12.796 1.00 97.75 275 MET A N 1
ATOM 2240 C CA . MET A 1 275 ? -9.110 24.261 12.685 1.00 97.75 275 MET A CA 1
ATOM 2241 C C . MET A 1 275 ? -9.396 22.791 12.385 1.00 97.75 275 MET A C 1
ATOM 2243 O O . MET A 1 275 ? -10.251 22.211 13.053 1.00 97.75 275 MET A O 1
ATOM 2247 N N . GLU A 1 276 ? -8.677 22.190 11.438 1.00 97.44 276 GLU A N 1
ATOM 2248 C CA . GLU A 1 276 ? -8.782 20.775 11.080 1.00 97.44 276 GLU A CA 1
ATOM 2249 C C . GLU A 1 276 ? -8.570 19.901 12.319 1.00 97.44 276 GLU A C 1
ATOM 2251 O O . GLU A 1 276 ? -9.439 19.104 12.668 1.00 97.44 276 GLU A O 1
ATOM 2256 N N . ARG A 1 277 ? -7.475 20.114 13.067 1.00 97.62 277 ARG A N 1
ATOM 2257 C CA . ARG A 1 277 ? -7.200 19.365 14.304 1.00 97.62 277 ARG A CA 1
ATOM 2258 C C . ARG A 1 277 ? -8.342 19.503 15.314 1.00 97.62 277 ARG A C 1
ATOM 2260 O O . ARG A 1 277 ? -8.751 18.513 15.917 1.00 97.62 277 ARG A O 1
ATOM 2267 N N . ARG A 1 278 ? -8.872 20.715 15.503 1.00 98.38 278 ARG A N 1
ATOM 2268 C CA . ARG A 1 278 ? -9.997 20.959 16.419 1.00 98.38 278 ARG A CA 1
ATOM 2269 C C . ARG A 1 278 ? -11.272 20.234 15.969 1.00 98.38 278 ARG A C 1
ATOM 2271 O O . ARG A 1 278 ? -11.975 19.681 16.812 1.00 98.38 278 ARG A O 1
ATOM 2278 N N . LEU A 1 279 ? -11.572 20.242 14.671 1.00 98.06 279 LEU A N 1
ATOM 2279 C CA . LEU A 1 279 ? -12.740 19.565 14.106 1.00 98.06 279 LEU A CA 1
ATOM 2280 C C . LEU A 1 279 ? -12.615 18.044 14.200 1.00 98.06 279 LEU A C 1
ATOM 2282 O O . LEU A 1 279 ? -13.562 17.396 14.639 1.00 98.06 279 LEU A O 1
ATOM 2286 N N . ILE A 1 280 ? -11.444 17.482 13.880 1.00 97.19 280 ILE A N 1
ATOM 2287 C CA . ILE A 1 280 ? 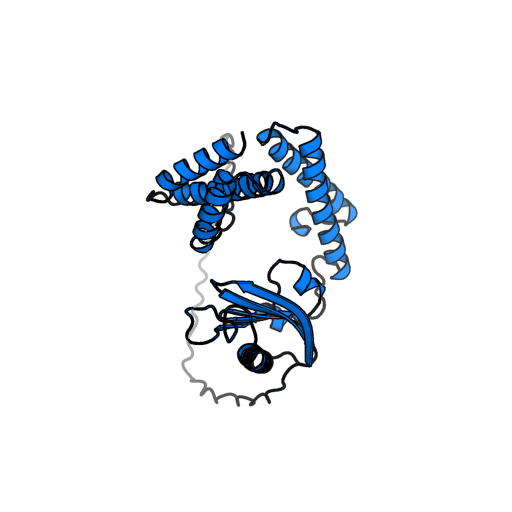-11.152 16.053 14.070 1.00 97.19 280 ILE A CA 1
ATOM 2288 C C . ILE A 1 280 ? -11.412 15.663 15.526 1.00 97.19 280 ILE A C 1
ATOM 2290 O O . ILE A 1 280 ? -12.137 14.704 15.787 1.00 97.19 280 ILE A O 1
ATOM 2294 N N . ASP A 1 281 ? -10.893 16.436 16.481 1.00 97.44 281 ASP A N 1
ATOM 2295 C CA . ASP A 1 281 ? -11.118 16.214 17.908 1.00 97.44 281 ASP A CA 1
ATOM 2296 C C . ASP A 1 281 ? -12.610 16.217 18.277 1.00 97.44 281 ASP A C 1
ATOM 2298 O O . ASP A 1 281 ? -13.091 15.328 18.987 1.00 97.44 281 ASP A O 1
ATOM 2302 N N . GLU A 1 282 ? -13.368 17.203 17.801 1.00 97.81 282 GLU A N 1
ATOM 2303 C CA . GLU A 1 282 ? -14.804 17.307 18.061 1.00 97.81 282 GLU A CA 1
ATOM 2304 C C . GLU A 1 282 ? -15.586 16.128 17.461 1.00 97.81 282 GLU A C 1
ATOM 2306 O O . GLU A 1 282 ? -16.433 15.522 18.129 1.00 97.81 282 GLU A O 1
ATOM 2311 N N . TYR A 1 283 ? -15.297 15.785 16.209 1.00 98.25 283 TYR A N 1
ATOM 2312 C CA . TYR A 1 283 ? -15.968 14.719 15.480 1.00 98.25 283 TYR A CA 1
ATOM 2313 C C . TYR A 1 283 ? -15.632 13.335 16.031 1.00 98.25 283 TYR A C 1
ATOM 2315 O O . TYR A 1 283 ? -16.547 12.535 16.236 1.00 98.25 283 TYR A O 1
ATOM 2323 N N . GLN A 1 284 ? -14.374 13.072 16.386 1.00 96.81 284 GLN A N 1
ATOM 2324 C CA . GLN A 1 284 ? -13.982 11.839 17.071 1.00 96.81 284 GLN A CA 1
ATOM 2325 C C . GLN A 1 284 ? -14.687 11.697 18.426 1.00 96.81 284 GLN A C 1
ATOM 2327 O O . GLN A 1 284 ? -15.167 10.616 18.754 1.00 96.81 284 GLN A O 1
ATOM 2332 N N . ASN A 1 285 ? -14.838 12.780 19.197 1.00 97.50 285 ASN A N 1
ATOM 2333 C CA . ASN A 1 285 ? -15.582 12.742 20.462 1.00 97.50 285 ASN A CA 1
ATOM 2334 C C . ASN A 1 285 ? -17.075 12.429 20.260 1.00 97.50 285 ASN A C 1
ATOM 2336 O O . ASN A 1 285 ? -17.677 11.710 21.062 1.00 97.50 285 ASN A O 1
ATOM 2340 N N . LYS A 1 286 ? -17.690 12.957 19.195 1.00 97.88 286 LYS A N 1
ATOM 2341 C CA . LYS A 1 286 ? -19.075 12.622 18.821 1.00 97.88 286 LYS A CA 1
ATOM 2342 C C . LYS A 1 286 ? -19.196 11.153 18.412 1.00 97.88 286 LYS A C 1
ATOM 2344 O O . LYS A 1 286 ? -20.136 10.487 18.845 1.00 97.88 286 LYS A O 1
ATOM 2349 N N . LEU A 1 287 ? -18.234 10.644 17.640 1.00 97.25 287 LEU A N 1
ATOM 2350 C CA . LEU A 1 287 ? -18.177 9.242 17.236 1.00 97.25 287 LEU A CA 1
ATOM 2351 C C . LEU A 1 287 ? -18.020 8.315 18.449 1.00 97.25 287 LEU A C 1
ATOM 2353 O O . LEU A 1 287 ? -18.774 7.358 18.584 1.00 97.25 287 LEU A O 1
ATOM 2357 N N . ALA A 1 288 ? -17.125 8.648 19.381 1.00 96.88 288 ALA A N 1
ATOM 2358 C CA . ALA A 1 288 ? -16.902 7.883 20.608 1.00 96.88 288 ALA A CA 1
ATOM 2359 C C . ALA A 1 288 ? -18.208 7.712 21.398 1.00 96.88 288 ALA A C 1
ATOM 2361 O O . ALA A 1 288 ? -18.597 6.600 21.742 1.00 96.88 288 ALA A O 1
ATOM 2362 N N . ARG A 1 289 ? -18.960 8.808 21.580 1.00 97.50 289 ARG A N 1
ATOM 2363 C CA . ARG A 1 289 ? -20.274 8.787 22.246 1.00 97.50 289 ARG A CA 1
ATOM 2364 C C . ARG A 1 289 ? -21.311 7.952 21.498 1.00 97.50 289 ARG A C 1
ATOM 2366 O O . ARG A 1 289 ? -22.084 7.258 22.143 1.00 97.50 289 ARG A O 1
ATOM 2373 N N . LYS A 1 290 ? -21.336 8.012 20.161 1.00 97.19 290 LYS A N 1
ATOM 2374 C CA . LYS A 1 290 ? -22.265 7.232 19.321 1.00 97.19 290 LYS A CA 1
ATOM 2375 C C . LYS A 1 290 ? -22.071 5.722 19.493 1.00 97.19 290 LYS A C 1
ATOM 2377 O O . LYS A 1 290 ? -23.041 4.980 19.387 1.00 97.19 290 LYS A O 1
ATOM 2382 N N . TYR A 1 291 ? -20.838 5.288 19.734 1.00 95.69 291 TYR A N 1
ATOM 2383 C CA . TYR A 1 291 ? -20.471 3.878 19.856 1.00 95.69 291 TYR A CA 1
ATOM 2384 C C . TYR A 1 291 ? -20.231 3.423 21.303 1.00 95.69 291 TYR A C 1
ATOM 2386 O O . TYR A 1 291 ? -19.840 2.280 21.506 1.00 95.69 291 TYR A O 1
ATOM 2394 N N . GLU A 1 292 ? -20.472 4.294 22.289 1.00 96.75 292 GLU A N 1
ATOM 2395 C CA . GLU A 1 292 ? -20.211 4.036 23.716 1.00 96.75 292 GLU A CA 1
ATOM 2396 C C . GLU A 1 292 ? -18.747 3.653 24.014 1.00 96.75 292 GLU A C 1
ATOM 2398 O O . GLU A 1 292 ? -18.456 2.841 24.889 1.00 96.75 292 GLU A O 1
ATOM 2403 N N . LEU A 1 293 ? -17.810 4.272 23.291 1.00 95.94 293 LEU A N 1
ATOM 2404 C CA . LEU A 1 293 ? -16.369 4.053 23.423 1.00 95.94 293 LEU A CA 1
ATOM 2405 C C . LEU A 1 293 ? -15.683 5.243 24.091 1.00 95.94 293 LEU A C 1
ATOM 2407 O O . LEU A 1 293 ? -16.161 6.380 24.033 1.00 95.94 293 LEU A O 1
ATOM 2411 N N . THR A 1 294 ? -14.517 4.999 24.687 1.00 95.25 294 THR A N 1
ATOM 2412 C CA . THR A 1 294 ? -13.599 6.078 25.061 1.00 95.25 294 THR A CA 1
ATOM 2413 C C . THR A 1 294 ? -12.829 6.579 23.843 1.00 95.25 294 THR A C 1
ATOM 2415 O O . THR A 1 294 ? -12.781 5.937 22.791 1.00 95.25 294 THR A O 1
ATOM 2418 N N . ARG A 1 295 ? -12.193 7.745 23.982 1.00 91.38 295 ARG A N 1
ATOM 2419 C CA . ARG A 1 295 ? -11.383 8.316 22.904 1.00 91.38 295 ARG A CA 1
ATOM 2420 C C . ARG A 1 295 ? -10.177 7.436 22.577 1.00 91.38 295 ARG A C 1
ATOM 2422 O O . ARG A 1 295 ? -9.812 7.303 21.417 1.00 91.38 295 ARG A O 1
ATOM 2429 N N . GLU A 1 296 ? -9.604 6.809 23.594 1.00 91.19 296 GLU A N 1
ATOM 2430 C CA . GLU A 1 296 ? -8.480 5.884 23.475 1.00 91.19 296 GLU A CA 1
ATOM 2431 C C . GLU A 1 296 ? -8.887 4.581 22.783 1.00 91.19 296 GLU A C 1
ATOM 2433 O O . GLU A 1 296 ? -8.064 3.978 22.113 1.00 91.19 296 GLU A O 1
ATOM 2438 N N . GLN A 1 297 ? -10.147 4.153 22.906 1.00 90.88 297 GLN A N 1
ATOM 2439 C CA . GLN A 1 297 ? -10.654 2.942 22.247 1.00 90.88 297 GLN A CA 1
ATOM 2440 C C . GLN A 1 297 ? -10.951 3.137 20.752 1.00 90.88 297 GLN A C 1
ATOM 2442 O O . GLN A 1 297 ? -11.136 2.151 20.040 1.00 90.88 297 GLN A O 1
ATOM 2447 N N . LEU A 1 298 ? -11.015 4.387 20.277 1.00 88.88 298 LEU A N 1
ATOM 2448 C CA . LEU A 1 298 ? -11.119 4.708 18.850 1.00 88.88 298 LEU A CA 1
ATOM 2449 C C . LEU A 1 298 ? -9.764 4.706 18.122 1.00 88.88 298 LEU A C 1
ATOM 2451 O O . LEU A 1 298 ? -9.765 4.690 16.891 1.00 88.88 298 LEU A O 1
ATOM 2455 N N . GLN A 1 299 ? -8.647 4.781 18.857 1.00 77.56 299 GLN A N 1
ATOM 2456 C CA . GLN A 1 299 ? -7.279 4.861 18.320 1.00 77.56 299 GLN A CA 1
ATOM 2457 C C . GLN A 1 299 ? -6.610 3.485 18.285 1.00 77.56 299 GLN A C 1
ATOM 2459 O O . GLN A 1 299 ? -5.884 3.228 17.299 1.00 77.56 299 GLN A O 1
#